Protein AF-A0A2E6LXX0-F1 (afdb_monomer_lite)

Radius of gyration: 25.81 Å; chains: 1; bounding box: 90×65×72 Å

Sequence (319 aa):
MKINTNPFINSVAPGKTDGGVSSVCRVSTSGLDQKSFQDQYTQTKNNLGQINPSKDHNKSASKQLQLLTQKAPTFPPLDQLVLLKDHQPQNAILLTGRIVQHLNPKVWDTFTSSEKLQITAEHLESMCHFLNMDAAELHKTNELKSLYLSESQLESYRQALISDNRFTHKWLFEKEEIHPHLLIQPQNPAFNAIADSIGDDTRWIWDEIGDAHKEHFELFEFDQFYEKQGYIQRSGSMDLTVESIILFGHKKNGIYQLKHAGKINEHGFYQSKQHTGGTLLWPAPIADACEEFGEPLLQYVRKEEPVESTDTNGSDTPG

Foldseek 3Di:
DDDDDDDDDDDDDDDDDDDDDDDDDPPPPPCPVVVVVVVVVVVVLVVVVPPDLDPVLLVVLQVLVVVLCVQQVLADPPVPLPCCQPLVLLQLLLSLLSSLLSPDPVVLVPDDQVVLLVSSVSSSVSSCSNSVDDSVSVVLSVVVCCVQVHPVNSVQQNVQVVPAPDDCCCPRRPPHNFHRKTFNHWQAQADFFVCQQLPRPHHHCCVVLHPNVDQFDFPVSVQVSVVVSQKHWDDDDDDLQAWWKWWFFDQDPNTTGTDHIWIQDNSSWTWTADGSGTIMTHSHQQRVADPVGHGGDTIIHGNDDPDPPPPPPDDDDDD

pLDDT: mean 74.59, std 21.78, range [23.59, 96.25]

Secondary structure (DSSP, 8-state):
------------PPPP--------------THHHHHHHHHHHHHHHHHTT----HHHHHHHHHHHHHHHHHSTTSPPTTT-GGGSTTHHHHHHHHHHHHHHTS-HHHHTTS-HHHHHHHHHHHHHHHHHHHT--HHHHHHHHHHHHHHSSHHHHHHHHHHHHH--SHHIIIIITT----S-EEEE---TTS-HHHHHHT--S---HHHHS-TTSSSB-HHHHHHHHHHTTEEEPPSS--TTS-EEEEEEEEETTEEEEEEEEEE-TTS-EEEE-TTS-EEEESSGGGG-BTTTBEEEEEEEE-PPP-------------

Structure (mmCIF, N/CA/C/O backbone):
data_AF-A0A2E6LXX0-F1
#
_entry.id   AF-A0A2E6LXX0-F1
#
loop_
_atom_site.group_PDB
_atom_site.id
_atom_site.type_symbol
_atom_site.label_atom_id
_atom_site.label_alt_id
_atom_site.label_comp_id
_atom_site.label_asym_id
_atom_site.label_entity_id
_atom_site.label_seq_id
_atom_site.pdbx_PDB_ins_code
_atom_site.Cartn_x
_atom_site.Cartn_y
_atom_site.Cartn_z
_atom_site.occupancy
_atom_site.B_iso_or_equiv
_atom_site.auth_seq_id
_atom_site.auth_comp_id
_atom_site.auth_asym_id
_atom_site.auth_atom_id
_atom_site.pdbx_PDB_model_num
ATOM 1 N N . MET A 1 1 ? 31.168 35.963 -43.610 1.00 36.47 1 MET A N 1
ATOM 2 C CA . MET A 1 1 ? 30.272 35.147 -44.458 1.00 36.47 1 MET A CA 1
ATOM 3 C C . MET A 1 1 ? 28.863 35.326 -43.915 1.00 36.47 1 MET A C 1
ATOM 5 O O . MET A 1 1 ? 28.711 35.368 -42.702 1.00 36.47 1 MET A O 1
ATOM 9 N N . LYS A 1 2 ? 27.909 35.641 -44.793 1.00 28.67 2 LYS A N 1
ATOM 10 C CA . LYS A 1 2 ? 26.643 36.308 -44.465 1.00 28.67 2 LYS A CA 1
ATOM 11 C C . LYS A 1 2 ? 25.622 35.383 -43.792 1.00 28.67 2 LYS A C 1
ATOM 13 O O . LYS A 1 2 ? 25.471 34.230 -44.173 1.00 28.67 2 LYS A O 1
ATOM 18 N N . ILE A 1 3 ? 24.919 35.992 -42.842 1.00 30.42 3 ILE A N 1
ATOM 19 C CA . ILE A 1 3 ? 23.655 35.600 -42.218 1.00 30.42 3 ILE A CA 1
ATOM 20 C C . ILE A 1 3 ? 22.585 35.397 -43.300 1.00 30.42 3 ILE A C 1
ATOM 22 O O . ILE A 1 3 ? 22.507 36.204 -44.227 1.00 30.42 3 ILE A O 1
ATOM 26 N N . ASN A 1 4 ? 21.726 34.385 -43.142 1.00 25.48 4 ASN A N 1
ATOM 27 C CA . ASN A 1 4 ? 20.377 34.444 -43.696 1.00 25.48 4 ASN A CA 1
ATOM 28 C C . ASN A 1 4 ? 19.361 33.884 -42.690 1.00 25.48 4 ASN A C 1
ATOM 30 O O . ASN A 1 4 ? 19.182 32.681 -42.532 1.00 25.48 4 ASN A O 1
ATOM 34 N N . THR A 1 5 ? 18.755 34.821 -41.976 1.00 29.81 5 THR A N 1
ATOM 35 C CA . THR A 1 5 ? 17.532 34.722 -41.187 1.00 29.81 5 THR A CA 1
ATOM 36 C C . THR A 1 5 ? 16.349 35.022 -42.105 1.00 29.81 5 THR A C 1
ATOM 38 O O . THR A 1 5 ? 16.352 36.088 -42.716 1.00 29.81 5 THR A O 1
ATOM 41 N N . ASN A 1 6 ? 15.323 34.167 -42.166 1.00 30.56 6 ASN A N 1
ATOM 42 C CA . ASN A 1 6 ? 13.981 34.576 -41.733 1.00 30.56 6 ASN A CA 1
ATOM 43 C C . ASN A 1 6 ? 12.923 33.449 -41.757 1.00 30.56 6 ASN A C 1
ATOM 45 O O . ASN A 1 6 ? 13.101 32.449 -42.452 1.00 30.56 6 ASN A O 1
ATOM 49 N N . PRO A 1 7 ? 11.845 33.630 -40.967 1.00 40.00 7 PRO A N 1
ATOM 50 C CA . PRO A 1 7 ? 10.903 32.618 -40.507 1.00 40.00 7 PRO A CA 1
ATOM 51 C C . PRO A 1 7 ? 9.572 32.666 -41.273 1.00 40.00 7 PRO A C 1
ATOM 53 O O . PRO A 1 7 ? 9.281 33.631 -41.975 1.00 40.00 7 PRO A O 1
ATOM 56 N N . PHE A 1 8 ? 8.702 31.684 -41.034 1.00 25.00 8 PHE A N 1
ATOM 57 C CA . PHE A 1 8 ? 7.259 31.877 -41.177 1.00 25.00 8 PHE A CA 1
ATOM 58 C C . PHE A 1 8 ? 6.613 31.814 -39.793 1.00 25.00 8 PHE A C 1
ATOM 60 O O . PHE A 1 8 ? 6.348 30.749 -39.246 1.00 25.00 8 PHE A O 1
ATOM 67 N N . ILE A 1 9 ? 6.407 33.003 -39.229 1.00 29.94 9 ILE A N 1
ATOM 68 C CA . ILE A 1 9 ? 5.454 33.278 -38.157 1.00 29.94 9 ILE A CA 1
ATOM 69 C C . ILE A 1 9 ? 4.218 33.824 -38.867 1.00 29.94 9 ILE A C 1
ATOM 71 O O . ILE A 1 9 ? 4.299 34.882 -39.490 1.00 29.94 9 ILE A O 1
ATOM 75 N N . ASN A 1 10 ? 3.082 33.132 -38.773 1.00 27.59 10 ASN A N 1
ATOM 76 C CA . ASN A 1 10 ? 1.803 33.779 -39.037 1.00 27.59 10 ASN A CA 1
ATOM 77 C C . ASN A 1 10 ? 1.389 34.536 -37.777 1.00 27.59 10 ASN A C 1
ATOM 79 O O . ASN A 1 10 ? 1.128 33.963 -36.723 1.00 27.59 10 ASN A O 1
ATOM 83 N N . SER A 1 11 ? 1.392 35.854 -37.928 1.00 27.33 11 SER A N 1
ATOM 84 C CA . SER A 1 11 ? 0.887 36.846 -36.999 1.00 27.33 11 SER A CA 1
ATOM 85 C C . SER A 1 11 ? -0.615 36.695 -36.774 1.00 27.33 11 SER A C 1
ATOM 87 O O . SER A 1 11 ? -1.370 36.649 -37.744 1.00 27.33 11 SER A O 1
ATOM 89 N N . VAL A 1 12 ? -1.056 36.801 -35.522 1.00 28.97 12 VAL A N 1
ATOM 90 C CA . VAL A 1 12 ? -2.340 37.438 -35.205 1.00 28.97 12 VAL A CA 1
ATOM 91 C C . VAL A 1 12 ? -2.096 38.397 -34.041 1.00 28.97 12 VAL A C 1
ATOM 93 O O . VAL A 1 12 ? -1.636 38.000 -32.974 1.00 28.97 12 VAL A O 1
ATOM 96 N N . ALA A 1 13 ? -2.317 39.684 -34.304 1.00 30.89 13 ALA A N 1
ATOM 97 C CA . ALA A 1 13 ? -2.174 40.782 -33.354 1.00 30.89 13 ALA A CA 1
ATOM 98 C C . ALA A 1 13 ? -3.377 40.859 -32.385 1.00 30.89 13 ALA A C 1
ATOM 100 O O . ALA A 1 13 ? -4.460 40.377 -32.725 1.00 30.89 13 ALA A O 1
ATOM 101 N N . PRO A 1 14 ? -3.227 41.498 -31.207 1.00 32.84 14 PRO A N 1
ATOM 102 C CA . PRO A 1 14 ? -4.300 41.642 -30.231 1.00 32.84 14 PRO A CA 1
ATOM 103 C C . PRO A 1 14 ? -5.200 42.837 -30.585 1.00 32.84 14 PRO A C 1
ATOM 105 O O . PRO A 1 14 ? -4.753 43.985 -30.622 1.00 32.84 14 PRO A O 1
ATOM 108 N N . GLY A 1 15 ? -6.481 42.564 -30.833 1.00 28.48 15 GLY A N 1
ATOM 109 C CA . GLY A 1 15 ? -7.541 43.566 -30.947 1.00 28.48 15 GLY A CA 1
ATOM 110 C C . GLY A 1 15 ? -8.304 43.705 -29.630 1.00 28.48 15 GLY A C 1
ATOM 111 O O . GLY A 1 15 ? -8.633 42.709 -28.992 1.00 28.48 15 GLY A O 1
ATOM 112 N N . LYS A 1 16 ? -8.544 44.951 -29.215 1.00 28.97 16 LYS A N 1
ATOM 113 C CA . LYS A 1 16 ? -9.265 45.335 -27.996 1.00 28.97 16 LYS A CA 1
ATOM 114 C C . LYS A 1 16 ? -10.761 44.975 -28.043 1.00 28.97 16 LYS A C 1
ATOM 116 O O . LYS A 1 16 ? -11.361 44.895 -29.106 1.00 28.97 16 LYS A O 1
ATOM 121 N N . THR A 1 17 ? -11.282 44.814 -26.828 1.00 42.84 17 THR A N 1
ATOM 122 C CA . THR A 1 17 ? -12.663 44.707 -26.322 1.00 42.84 17 THR A CA 1
ATOM 123 C C . THR A 1 17 ? -13.790 45.312 -27.165 1.00 42.84 17 THR A C 1
ATOM 125 O O . THR A 1 17 ? -13.680 46.467 -27.556 1.00 42.84 17 THR A O 1
ATOM 128 N N . ASP A 1 18 ? -14.912 44.586 -27.270 1.00 26.12 18 ASP A N 1
ATOM 129 C CA . ASP A 1 18 ? -16.255 45.087 -26.930 1.00 26.12 18 ASP A CA 1
ATOM 130 C C . ASP A 1 18 ? -17.246 43.923 -26.723 1.00 26.12 18 ASP A C 1
ATOM 132 O O . ASP A 1 18 ? -17.083 42.834 -27.272 1.00 26.12 18 ASP A O 1
ATOM 136 N N . GLY A 1 19 ? -18.213 44.135 -25.827 1.00 30.86 19 GLY A N 1
ATOM 137 C CA . GLY A 1 19 ? -19.102 43.111 -25.278 1.00 30.86 19 GLY A CA 1
ATOM 138 C C . GLY A 1 19 ? -20.081 42.479 -26.272 1.00 30.86 19 GLY A C 1
ATOM 139 O O . GLY A 1 19 ? -20.515 43.090 -27.242 1.00 30.86 19 GLY A O 1
ATOM 140 N N . GLY A 1 20 ? -20.482 41.245 -25.966 1.00 25.17 20 GLY A N 1
ATOM 141 C CA . GLY A 1 20 ? -21.545 40.538 -26.672 1.00 25.17 20 GLY A CA 1
ATOM 142 C C . GLY A 1 20 ? -21.671 39.103 -26.178 1.00 25.17 20 GLY A C 1
ATOM 143 O O . GLY A 1 20 ? -20.779 38.287 -26.383 1.00 25.17 20 GLY A O 1
ATOM 144 N N . VAL A 1 21 ? -22.777 38.809 -25.498 1.00 37.91 21 VAL A N 1
ATOM 145 C CA . VAL A 1 21 ? -23.187 37.469 -25.061 1.00 37.91 21 VAL A CA 1
ATOM 146 C C . VAL A 1 21 ? -23.149 36.508 -26.255 1.00 37.91 21 VAL A C 1
ATOM 148 O O . VAL A 1 21 ? -23.803 36.769 -27.261 1.00 37.91 21 VAL A O 1
ATOM 151 N N . SER A 1 22 ? -22.428 35.389 -26.152 1.00 26.03 22 SER A N 1
ATOM 152 C CA . SER A 1 22 ? -22.583 34.283 -27.100 1.00 26.03 22 SER A CA 1
ATOM 153 C C . SER A 1 22 ? -22.364 32.935 -26.425 1.00 26.03 22 SER A C 1
ATOM 155 O O . SER A 1 22 ? -21.459 32.742 -25.617 1.00 26.03 22 SER A O 1
ATOM 157 N N . SER A 1 23 ? -23.285 32.036 -26.739 1.00 27.14 23 SER A N 1
ATOM 158 C CA . SER A 1 23 ? -23.539 30.727 -26.158 1.00 27.14 23 SER A CA 1
ATOM 159 C C . SER A 1 23 ? -22.310 29.830 -26.033 1.00 27.14 23 SER A C 1
ATOM 161 O O . SER A 1 23 ? -21.552 29.662 -26.989 1.00 27.14 23 SER A O 1
ATOM 163 N N . VAL A 1 24 ? -22.219 29.133 -24.900 1.00 27.73 24 VAL A N 1
ATOM 164 C CA . VAL A 1 24 ? -21.432 27.906 -24.745 1.00 27.73 24 VAL A CA 1
ATOM 165 C C . VAL A 1 24 ? -21.961 26.876 -25.750 1.00 27.73 24 VAL A C 1
ATOM 167 O O . VAL A 1 24 ? -22.968 26.209 -25.511 1.00 27.73 24 VAL A O 1
A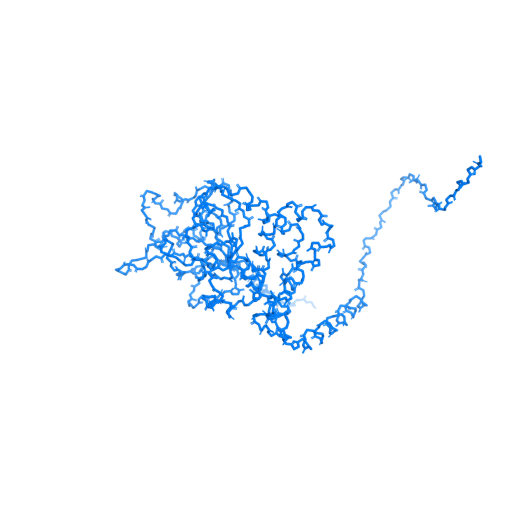TOM 170 N N . CYS A 1 25 ? -21.310 26.772 -26.908 1.00 23.59 25 CYS A N 1
ATOM 171 C CA . CYS A 1 25 ? -21.515 25.651 -27.814 1.00 23.59 25 CYS A CA 1
ATOM 172 C C . CYS A 1 25 ? -20.966 24.393 -27.138 1.00 23.59 25 CYS A C 1
ATOM 174 O O . CYS A 1 25 ? -19.759 24.256 -26.941 1.00 23.59 25 CYS A O 1
ATOM 176 N N . ARG A 1 26 ? -21.867 23.466 -26.799 1.00 28.02 26 ARG A N 1
ATOM 177 C CA . ARG A 1 26 ? -21.529 22.062 -26.559 1.00 28.02 26 ARG A CA 1
ATOM 178 C C . ARG A 1 26 ? -20.818 21.535 -27.804 1.00 28.02 26 ARG A C 1
ATOM 180 O O . ARG A 1 26 ? -21.457 21.302 -28.828 1.00 28.02 26 ARG A O 1
ATOM 187 N N . VAL A 1 27 ? -19.505 21.354 -27.718 1.00 29.59 27 VAL A N 1
ATOM 188 C CA . VAL A 1 27 ? -18.773 20.537 -28.684 1.00 29.59 27 VAL A CA 1
ATOM 189 C C . VAL A 1 27 ? -19.094 19.090 -28.341 1.00 29.59 27 VAL A C 1
ATOM 191 O O . VAL A 1 27 ? -18.541 18.513 -27.410 1.00 29.59 27 VAL A O 1
ATOM 194 N N . SER A 1 28 ? -20.060 18.534 -29.067 1.00 33.72 28 SER A N 1
ATOM 195 C CA . SER A 1 28 ? -20.296 17.098 -29.129 1.00 33.72 28 SER A CA 1
ATOM 196 C C . SER A 1 28 ? -19.054 16.436 -29.723 1.00 33.72 28 SER A C 1
ATOM 198 O O . SER A 1 28 ? -18.822 16.525 -30.928 1.00 33.72 28 SER A O 1
ATOM 200 N N . THR A 1 29 ? -18.255 15.772 -28.891 1.00 32.25 29 THR A N 1
ATOM 201 C CA . THR A 1 29 ? -17.230 14.822 -29.332 1.00 32.25 29 THR A CA 1
ATOM 202 C C . THR A 1 29 ? -17.937 13.598 -29.916 1.00 32.25 29 THR A C 1
ATOM 204 O O . THR A 1 29 ? -18.301 12.641 -29.240 1.00 32.25 29 THR A O 1
ATOM 207 N N . SER A 1 30 ? -18.243 13.701 -31.209 1.00 35.28 30 SER A N 1
ATOM 208 C CA . SER A 1 30 ? -18.830 12.655 -32.045 1.00 35.28 30 SER A CA 1
ATOM 209 C C . SER A 1 30 ? -17.973 11.385 -32.031 1.00 35.28 30 SER A C 1
ATOM 211 O O . SER A 1 30 ? -16.751 11.488 -32.048 1.00 35.28 30 SER A O 1
ATOM 213 N N . GLY A 1 31 ? -18.615 10.209 -32.063 1.00 36.06 31 GLY A N 1
ATOM 214 C CA . GLY A 1 31 ? -18.062 8.851 -31.889 1.00 36.06 31 GLY A CA 1
ATOM 215 C C . GLY A 1 31 ? -16.943 8.352 -32.824 1.00 36.06 31 GLY A C 1
ATOM 216 O O . GLY A 1 31 ? -16.819 7.146 -33.025 1.00 36.06 31 GLY A O 1
ATOM 217 N N . LEU A 1 32 ? -16.114 9.235 -33.381 1.00 30.78 32 LEU A N 1
ATOM 218 C CA . LEU A 1 32 ? -14.831 8.911 -34.009 1.00 30.78 32 LEU A CA 1
ATOM 219 C C . LEU A 1 32 ? -13.738 8.614 -32.961 1.00 30.78 32 LEU A C 1
ATOM 221 O O . LEU A 1 32 ? -12.938 7.706 -33.179 1.00 30.78 32 LEU A O 1
ATOM 225 N N . ASP A 1 33 ? -13.768 9.270 -31.793 1.00 40.59 33 ASP A N 1
ATOM 226 C CA . ASP A 1 33 ? -12.806 9.020 -30.701 1.00 40.59 33 ASP A CA 1
ATOM 227 C C . ASP A 1 33 ? -13.054 7.682 -29.982 1.00 40.59 33 ASP A C 1
ATOM 229 O O . ASP A 1 33 ? -12.113 6.981 -29.614 1.00 40.59 33 ASP A O 1
ATOM 233 N N . GLN A 1 34 ? -14.318 7.261 -29.859 1.00 37.06 34 GLN A N 1
ATOM 234 C CA . GLN A 1 34 ? -14.662 5.950 -29.295 1.00 37.06 34 GLN A CA 1
ATOM 235 C C . GLN A 1 34 ? -14.261 4.795 -30.214 1.00 37.06 34 GLN A C 1
ATOM 237 O O . GLN A 1 34 ? -13.818 3.766 -29.722 1.00 37.06 34 GLN A O 1
ATOM 242 N N . LYS A 1 35 ? -14.358 4.957 -31.541 1.00 36.47 35 LYS A N 1
ATOM 243 C CA . LYS A 1 35 ? -13.937 3.923 -32.501 1.00 36.47 35 LYS A CA 1
ATOM 244 C C . LYS A 1 35 ? -12.420 3.719 -32.489 1.00 36.47 35 LYS A C 1
ATOM 246 O O . LYS A 1 35 ? -11.970 2.586 -32.424 1.00 36.47 35 LYS A O 1
ATOM 251 N N . SER A 1 36 ? -11.655 4.812 -32.439 1.00 42.81 36 SER A N 1
ATOM 252 C CA . SER A 1 36 ? -10.192 4.798 -32.276 1.00 42.81 36 SER A CA 1
ATOM 253 C C . SER A 1 36 ? -9.756 4.077 -30.993 1.00 42.81 36 SER A C 1
ATOM 255 O O . SER A 1 36 ? -8.864 3.228 -31.025 1.00 42.81 36 SER A O 1
ATOM 257 N N . PHE A 1 37 ? -10.444 4.343 -29.877 1.00 38.06 37 PHE A N 1
ATOM 258 C CA . PHE A 1 37 ? -10.190 3.666 -28.609 1.00 38.06 37 PHE A CA 1
ATOM 259 C C . PHE A 1 37 ? -10.600 2.190 -28.646 1.00 38.06 37 PHE A C 1
ATOM 261 O O . PHE A 1 37 ? -9.832 1.351 -28.198 1.00 38.06 37 PHE A O 1
ATOM 268 N N . GLN A 1 38 ? -11.760 1.843 -29.217 1.00 38.44 38 GLN A N 1
ATOM 269 C CA . GLN A 1 38 ? -12.210 0.451 -29.349 1.00 38.44 38 GLN A CA 1
ATOM 270 C C . GLN A 1 38 ? -11.293 -0.368 -30.272 1.00 38.44 38 GLN A C 1
ATOM 272 O O . GLN A 1 38 ? -11.073 -1.554 -30.023 1.00 38.44 38 GLN A O 1
ATOM 277 N N . ASP A 1 39 ? -10.747 0.253 -31.318 1.00 39.62 39 ASP A N 1
ATOM 278 C CA . ASP A 1 39 ? -9.826 -0.377 -32.263 1.00 39.62 39 ASP A CA 1
ATOM 279 C C . ASP A 1 39 ? -8.439 -0.561 -31.629 1.00 39.62 39 ASP A C 1
ATOM 281 O O . ASP A 1 39 ? -7.907 -1.671 -31.666 1.00 39.62 39 ASP A O 1
ATOM 285 N N . GLN A 1 40 ? -7.898 0.450 -30.931 1.00 42.44 40 GLN A N 1
ATOM 286 C CA . GLN A 1 40 ? -6.695 0.289 -30.097 1.00 42.44 40 GLN A CA 1
ATOM 287 C C . GLN A 1 40 ? -6.906 -0.737 -28.978 1.00 42.44 40 GLN A C 1
ATOM 289 O O . GLN A 1 40 ? -6.021 -1.545 -28.708 1.00 42.44 40 GLN A O 1
ATOM 294 N N . TYR A 1 41 ? -8.081 -0.755 -28.355 1.00 41.16 41 TYR A N 1
ATOM 295 C CA . TYR A 1 41 ? -8.474 -1.703 -27.316 1.00 41.16 41 TYR A CA 1
ATOM 296 C C . TYR A 1 41 ? -8.528 -3.131 -27.857 1.00 41.16 41 TYR A C 1
ATOM 298 O O . TYR A 1 41 ? -7.967 -4.041 -27.256 1.00 41.16 41 TYR A O 1
ATOM 306 N N . THR A 1 42 ? -9.137 -3.339 -29.024 1.00 39.84 42 THR A N 1
ATOM 307 C CA . THR A 1 42 ? -9.227 -4.656 -29.666 1.00 39.84 42 THR A CA 1
ATOM 308 C C . THR A 1 42 ? -7.853 -5.125 -30.132 1.00 39.84 42 THR A C 1
ATOM 310 O O . THR A 1 42 ? -7.512 -6.292 -29.966 1.00 39.84 42 THR A O 1
ATOM 313 N N . GLN A 1 43 ? -7.022 -4.217 -30.645 1.00 41.94 43 GLN A N 1
ATOM 314 C CA . GLN A 1 43 ? -5.655 -4.516 -31.058 1.00 41.94 43 GLN A CA 1
ATOM 315 C C . GLN A 1 43 ? -4.758 -4.846 -29.854 1.00 41.94 43 GLN A C 1
ATOM 317 O O . GLN A 1 43 ? -4.035 -5.835 -29.888 1.00 41.94 43 GLN A O 1
ATOM 322 N N . THR A 1 44 ? -4.870 -4.104 -28.750 1.00 43.28 44 THR A N 1
ATOM 323 C CA . THR A 1 44 ? -4.120 -4.357 -27.508 1.00 43.28 44 THR A CA 1
ATOM 324 C C . THR A 1 44 ? -4.602 -5.633 -26.814 1.00 43.28 44 THR A C 1
ATOM 326 O O . THR A 1 44 ? -3.782 -6.430 -26.379 1.00 43.28 44 THR A O 1
ATOM 329 N N . LYS A 1 45 ? -5.914 -5.899 -26.787 1.00 36.75 45 LYS A N 1
ATOM 330 C CA . LYS A 1 45 ? -6.511 -7.143 -26.271 1.00 36.75 45 LYS A CA 1
ATOM 331 C C . LYS A 1 45 ? -6.100 -8.367 -27.093 1.00 36.75 45 LYS A C 1
ATOM 333 O O . LYS A 1 45 ? -5.774 -9.401 -26.517 1.00 36.75 45 LYS A O 1
ATOM 338 N N . ASN A 1 46 ? -6.067 -8.246 -28.421 1.00 41.59 46 ASN A N 1
ATOM 339 C CA . ASN A 1 46 ? -5.576 -9.303 -29.306 1.00 41.59 46 ASN A CA 1
ATOM 340 C C . ASN A 1 46 ? -4.063 -9.516 -29.152 1.00 41.59 46 ASN A C 1
ATOM 342 O O . ASN A 1 46 ? -3.621 -10.659 -29.184 1.00 41.59 46 ASN A O 1
ATOM 346 N N . ASN A 1 47 ? -3.282 -8.454 -28.927 1.00 45.41 47 ASN A N 1
ATOM 347 C CA . ASN A 1 47 ? -1.844 -8.557 -28.671 1.00 45.41 47 ASN A CA 1
ATOM 348 C C . ASN A 1 47 ? -1.551 -9.193 -27.302 1.00 45.41 47 ASN A C 1
ATOM 350 O O . ASN A 1 47 ? -0.713 -10.083 -27.224 1.00 45.41 47 ASN A O 1
ATOM 354 N N . LEU A 1 48 ? -2.279 -8.806 -26.247 1.00 40.03 48 LEU A N 1
ATOM 355 C CA . LEU A 1 48 ? -2.162 -9.369 -24.894 1.00 40.03 48 LEU A CA 1
ATOM 356 C C . LEU A 1 48 ? -2.598 -10.843 -24.843 1.00 40.03 48 LEU A C 1
ATOM 358 O O . LEU A 1 48 ? -1.929 -11.659 -24.220 1.00 40.03 48 LEU A O 1
ATOM 362 N N . GLY A 1 49 ? -3.668 -11.211 -25.559 1.00 37.53 49 GLY A N 1
ATOM 363 C CA . GLY A 1 49 ? -4.117 -12.603 -25.699 1.00 37.53 49 GLY A CA 1
ATOM 364 C C . GLY A 1 49 ? -3.210 -13.485 -26.570 1.00 37.53 49 GLY A C 1
ATOM 365 O O . GLY A 1 49 ? -3.398 -14.699 -26.605 1.00 37.53 49 GLY A O 1
ATOM 366 N N . GLN A 1 50 ? -2.234 -12.895 -27.271 1.00 40.03 50 GLN A N 1
ATOM 367 C CA . GLN A 1 50 ? -1.218 -13.606 -28.054 1.00 40.03 50 GLN A CA 1
ATOM 368 C C . GLN A 1 50 ? 0.123 -13.740 -27.334 1.00 40.03 50 GLN A C 1
ATOM 370 O O . GLN A 1 50 ? 1.016 -14.420 -27.853 1.00 40.03 50 GLN A O 1
ATOM 375 N N . ILE A 1 51 ? 0.283 -13.145 -26.145 1.00 41.59 51 ILE A N 1
ATOM 376 C CA . ILE A 1 51 ? 1.514 -13.317 -25.386 1.00 41.59 51 ILE A CA 1
ATOM 377 C C . ILE A 1 51 ? 1.492 -14.684 -24.706 1.00 41.59 51 ILE A C 1
ATOM 379 O O . ILE A 1 51 ? 1.124 -14.844 -23.546 1.00 41.59 51 ILE A O 1
ATOM 383 N N . ASN A 1 52 ? 1.912 -15.702 -25.453 1.00 39.16 52 ASN A N 1
ATOM 384 C CA . ASN A 1 52 ? 2.353 -16.945 -24.842 1.00 39.16 52 ASN A CA 1
ATOM 385 C C . ASN A 1 52 ? 3.489 -16.603 -23.866 1.00 39.16 52 ASN A C 1
ATOM 387 O O . ASN A 1 52 ? 4.417 -15.902 -24.283 1.00 39.16 52 ASN A O 1
ATOM 391 N N . PRO A 1 53 ? 3.471 -17.092 -22.612 1.00 45.09 53 PRO A N 1
ATOM 392 C CA . PRO A 1 53 ? 4.564 -16.870 -21.677 1.00 45.09 53 PRO A CA 1
ATOM 393 C C . PRO A 1 53 ? 5.862 -17.376 -22.309 1.00 45.09 53 PRO A C 1
ATOM 395 O O . PRO A 1 53 ? 6.104 -18.581 -22.431 1.00 45.09 53 PRO A O 1
ATOM 398 N N . SER A 1 54 ? 6.693 -16.447 -22.783 1.00 45.78 54 SER A N 1
ATOM 399 C CA . SER A 1 54 ? 7.988 -16.802 -23.338 1.00 45.78 54 SER A CA 1
ATOM 400 C C . SER A 1 54 ? 8.882 -17.212 -22.168 1.00 45.78 54 SER A C 1
ATOM 402 O O . SER A 1 54 ? 8.870 -16.598 -21.095 1.00 45.78 54 SER A O 1
ATOM 404 N N . LYS A 1 55 ? 9.692 -18.259 -22.354 1.00 55.59 55 LYS A N 1
ATOM 405 C CA . LYS A 1 55 ? 10.671 -18.690 -21.340 1.00 55.59 55 LYS A CA 1
ATOM 406 C C . LYS A 1 55 ? 11.652 -17.571 -20.953 1.00 55.59 55 LYS A C 1
ATOM 408 O O . LYS A 1 55 ? 12.318 -17.703 -19.927 1.00 55.59 55 LYS A O 1
ATOM 413 N N . ASP A 1 56 ? 11.742 -16.501 -21.740 1.00 63.44 56 ASP A N 1
ATOM 414 C CA . ASP A 1 56 ? 12.658 -15.385 -21.521 1.00 63.44 56 ASP A CA 1
ATOM 415 C C . ASP A 1 56 ? 12.073 -14.327 -20.572 1.00 63.44 56 ASP A C 1
ATOM 417 O O . ASP A 1 56 ? 12.807 -13.833 -19.714 1.00 63.44 56 ASP A O 1
ATOM 421 N N . HIS A 1 57 ? 10.759 -14.065 -20.603 1.00 65.38 57 HIS A N 1
ATOM 422 C CA . HIS A 1 57 ? 10.119 -13.145 -19.648 1.00 65.38 57 HIS A CA 1
ATOM 423 C C . HIS A 1 57 ? 10.131 -13.697 -18.218 1.00 65.38 57 HIS A C 1
ATOM 425 O O . HIS A 1 57 ? 10.505 -12.982 -17.291 1.00 65.38 57 HIS A O 1
ATOM 431 N N . ASN A 1 58 ? 9.848 -14.990 -18.028 1.00 66.19 58 ASN A N 1
ATOM 432 C CA . ASN A 1 58 ? 9.884 -15.602 -16.691 1.00 66.19 58 ASN A CA 1
ATOM 433 C C . ASN A 1 58 ? 11.300 -15.627 -16.096 1.00 66.19 58 ASN A C 1
ATOM 435 O O . ASN A 1 58 ? 11.480 -15.403 -14.896 1.00 66.19 58 ASN A O 1
ATOM 439 N N . LYS A 1 59 ? 12.325 -15.851 -16.928 1.00 72.06 59 LYS A N 1
ATOM 440 C CA . LYS A 1 59 ? 13.731 -15.733 -16.507 1.00 72.06 59 LYS A CA 1
ATOM 441 C C . LYS A 1 59 ? 14.101 -14.291 -16.167 1.00 72.06 59 LYS A C 1
ATOM 443 O O . LYS A 1 59 ? 14.796 -14.072 -15.177 1.00 72.06 59 LYS A O 1
ATOM 448 N N . SER A 1 60 ? 13.642 -13.326 -16.967 1.00 74.62 60 SER A N 1
ATOM 449 C CA . 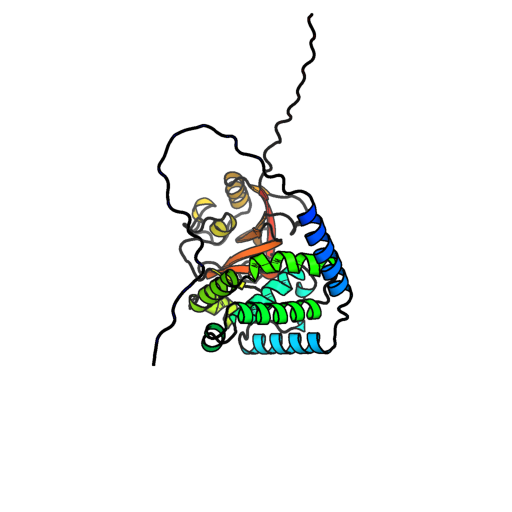SER A 1 60 ? 13.839 -11.896 -16.711 1.00 74.62 60 SER A CA 1
ATOM 450 C C . SER A 1 60 ? 13.228 -11.490 -15.369 1.00 74.62 60 SER A C 1
ATOM 452 O O . SER A 1 60 ? 13.941 -10.976 -14.508 1.00 74.62 60 SER A O 1
ATOM 454 N N . ALA A 1 61 ? 11.957 -11.824 -15.137 1.00 74.31 61 ALA A N 1
ATOM 455 C CA . ALA A 1 61 ? 11.255 -11.566 -13.885 1.00 74.31 61 ALA A CA 1
ATOM 456 C C . ALA A 1 61 ? 11.958 -12.203 -12.680 1.00 74.31 61 ALA A C 1
ATOM 458 O O . ALA A 1 61 ? 12.252 -11.520 -11.704 1.00 74.31 61 ALA A O 1
ATOM 459 N N . SER A 1 62 ? 12.321 -13.486 -12.782 1.00 77.31 62 SER A N 1
ATOM 460 C CA . SER A 1 62 ? 13.033 -14.199 -11.712 1.00 77.31 62 SER A CA 1
ATOM 461 C C . SER A 1 62 ? 14.366 -13.526 -11.373 1.00 77.31 62 SER A C 1
ATOM 463 O O . SER A 1 62 ? 14.701 -13.369 -10.203 1.00 77.31 62 SER A O 1
ATOM 465 N N . LYS A 1 63 ? 15.116 -13.070 -12.386 1.00 81.75 63 LYS A N 1
ATOM 466 C CA . LYS A 1 63 ? 16.372 -12.332 -12.189 1.00 81.75 63 LYS A CA 1
ATOM 467 C C . LYS A 1 63 ? 16.138 -10.975 -11.523 1.00 81.75 63 LYS A C 1
ATOM 469 O O . LYS A 1 63 ? 16.903 -10.596 -10.641 1.00 81.75 63 LYS A O 1
ATOM 474 N N . GLN A 1 64 ? 15.114 -10.237 -11.944 1.00 81.94 64 GLN A N 1
ATOM 475 C CA . GLN A 1 64 ? 14.768 -8.935 -11.364 1.00 81.94 64 GLN A CA 1
ATOM 476 C C . GLN A 1 64 ? 14.360 -9.072 -9.895 1.00 81.94 64 GLN A C 1
ATOM 478 O O . GLN A 1 64 ? 14.843 -8.317 -9.055 1.00 81.94 64 GLN A O 1
ATOM 483 N N . LEU A 1 65 ? 13.544 -10.076 -9.578 1.00 80.38 65 LEU A N 1
ATOM 484 C CA . LEU A 1 65 ? 13.101 -10.356 -8.217 1.00 80.38 65 LEU A CA 1
ATOM 485 C C . LEU A 1 65 ? 14.251 -10.874 -7.346 1.00 80.38 65 LEU A C 1
ATOM 487 O O . LEU A 1 65 ? 14.402 -10.422 -6.220 1.00 80.38 65 LEU A O 1
ATOM 491 N N . GLN A 1 66 ? 15.150 -11.703 -7.883 1.00 81.69 66 GLN A N 1
ATOM 492 C CA . GLN A 1 66 ? 16.365 -12.106 -7.170 1.00 81.69 66 GLN A CA 1
ATOM 493 C C . GLN A 1 66 ? 17.278 -10.909 -6.854 1.00 81.69 66 GLN A C 1
ATOM 495 O O . GLN A 1 66 ? 17.829 -10.821 -5.757 1.00 81.69 66 GLN A O 1
ATOM 500 N N . LEU A 1 67 ? 17.438 -9.972 -7.796 1.00 82.19 67 LEU A N 1
ATOM 501 C CA . LEU A 1 67 ? 18.176 -8.727 -7.559 1.00 82.19 67 LEU A CA 1
ATOM 502 C C . LEU A 1 67 ? 17.482 -7.843 -6.515 1.00 82.19 67 LEU A C 1
ATOM 504 O O . LEU A 1 67 ? 18.170 -7.176 -5.743 1.00 82.19 67 LEU A O 1
ATOM 508 N N . LEU A 1 68 ? 16.146 -7.834 -6.481 1.00 80.56 68 LEU A N 1
ATOM 509 C CA . LEU A 1 68 ? 15.376 -7.144 -5.450 1.00 80.56 68 LEU A CA 1
ATOM 510 C C . LEU A 1 68 ? 15.619 -7.779 -4.075 1.00 80.56 68 LEU A C 1
ATOM 512 O O . LEU A 1 68 ? 16.006 -7.053 -3.170 1.00 80.56 68 LEU A O 1
ATOM 516 N N . THR A 1 69 ? 15.515 -9.105 -3.933 1.00 75.88 69 THR A N 1
ATOM 517 C CA . THR A 1 69 ? 15.812 -9.825 -2.678 1.00 75.88 69 THR A CA 1
ATOM 518 C C . THR A 1 69 ? 17.240 -9.572 -2.186 1.00 75.88 69 THR A C 1
ATOM 520 O O . THR A 1 69 ? 17.474 -9.424 -0.994 1.00 75.88 69 THR A O 1
ATOM 523 N N . GLN A 1 70 ? 18.221 -9.456 -3.088 1.00 79.06 70 GLN A N 1
ATOM 524 C CA . GLN A 1 70 ? 19.597 -9.107 -2.704 1.00 79.06 70 GLN A CA 1
ATOM 525 C C . GLN A 1 70 ? 19.732 -7.679 -2.156 1.00 79.06 70 GLN A C 1
ATOM 527 O O . GLN A 1 70 ? 20.617 -7.417 -1.344 1.00 79.06 70 GLN A O 1
ATOM 532 N N . LYS A 1 71 ? 18.898 -6.748 -2.629 1.00 76.75 71 LYS A N 1
ATOM 533 C CA . LYS A 1 71 ? 18.918 -5.335 -2.222 1.00 76.75 71 LYS A CA 1
ATOM 534 C C . LYS A 1 71 ? 17.992 -5.028 -1.045 1.00 76.75 71 LYS A C 1
ATOM 536 O O . LYS A 1 71 ? 18.240 -4.057 -0.341 1.00 76.75 71 LYS A O 1
ATOM 541 N N . ALA A 1 72 ? 16.952 -5.831 -0.859 1.00 72.94 72 ALA A N 1
ATOM 542 C CA . ALA A 1 72 ? 15.981 -5.768 0.221 1.00 72.94 72 ALA A CA 1
ATOM 543 C C . ALA A 1 72 ? 15.915 -7.166 0.863 1.00 72.94 72 ALA A C 1
ATOM 545 O O . ALA A 1 72 ? 15.090 -7.977 0.445 1.00 72.94 72 ALA A O 1
ATOM 546 N N . PRO A 1 73 ? 16.799 -7.477 1.832 1.00 64.31 73 PRO A N 1
ATOM 547 C CA . PRO A 1 73 ? 16.947 -8.825 2.392 1.00 64.31 73 PRO A CA 1
ATOM 548 C C . PRO A 1 73 ? 15.680 -9.371 3.053 1.00 64.31 73 PRO A C 1
ATOM 550 O O . PRO A 1 73 ? 15.538 -10.581 3.178 1.00 64.31 73 PRO A O 1
ATOM 553 N N . THR A 1 74 ? 14.772 -8.482 3.461 1.00 67.88 74 THR A N 1
ATOM 554 C CA . THR A 1 74 ? 13.466 -8.826 4.028 1.00 67.88 74 THR A CA 1
ATOM 555 C C . THR A 1 74 ? 12.378 -9.074 2.986 1.00 67.88 74 THR A C 1
ATOM 557 O O . THR A 1 74 ? 11.255 -9.446 3.326 1.00 67.88 74 THR A O 1
ATOM 560 N N . PHE A 1 75 ? 12.675 -8.854 1.702 1.00 72.06 75 PHE A N 1
ATOM 561 C CA . PHE A 1 75 ? 11.757 -9.212 0.635 1.00 72.06 75 PHE A CA 1
ATOM 562 C C . PHE A 1 75 ? 11.669 -10.744 0.551 1.00 72.06 75 PHE A C 1
ATOM 564 O O . PHE A 1 75 ? 12.701 -11.396 0.355 1.00 72.06 75 PHE A O 1
ATOM 571 N N . PRO A 1 76 ? 10.467 -11.326 0.672 1.00 65.31 76 PRO A N 1
ATOM 572 C CA . PRO A 1 76 ? 10.300 -12.758 0.820 1.00 65.31 76 PRO A CA 1
ATOM 573 C C . PRO A 1 76 ? 10.793 -13.498 -0.431 1.00 65.31 76 PRO A C 1
ATOM 575 O O . PRO A 1 76 ? 10.681 -12.986 -1.555 1.00 65.31 76 PRO A O 1
ATOM 578 N N . PRO A 1 77 ? 11.329 -14.717 -0.261 1.00 67.44 77 PRO A N 1
ATOM 579 C CA . PRO A 1 77 ? 11.631 -15.612 -1.365 1.00 67.44 77 PRO A CA 1
ATOM 580 C C . PRO A 1 77 ? 10.440 -15.792 -2.315 1.00 67.44 77 PRO A C 1
ATOM 582 O O . PRO A 1 77 ? 9.278 -15.804 -1.907 1.00 67.44 77 PRO A O 1
ATOM 585 N N . LEU A 1 78 ? 10.738 -15.963 -3.604 1.00 67.31 78 LEU A N 1
ATOM 586 C CA . LEU A 1 78 ? 9.735 -16.031 -4.675 1.00 67.31 78 LEU A CA 1
ATOM 587 C C . LEU A 1 78 ? 8.676 -17.123 -4.484 1.00 67.31 78 LEU A C 1
ATOM 589 O O . LEU A 1 78 ? 7.546 -16.975 -4.935 1.00 67.31 78 LEU A O 1
ATOM 593 N N . ASP A 1 79 ? 9.047 -18.220 -3.841 1.00 63.97 79 ASP A N 1
ATOM 594 C CA . ASP A 1 79 ? 8.201 -19.368 -3.524 1.00 63.97 79 ASP A CA 1
ATOM 595 C C . ASP A 1 79 ? 7.317 -19.154 -2.284 1.00 63.97 79 ASP A C 1
ATOM 597 O O . ASP A 1 79 ? 6.315 -19.850 -2.126 1.00 63.97 79 ASP A O 1
ATOM 601 N N . GLN A 1 80 ? 7.638 -18.167 -1.443 1.00 61.78 80 GLN A N 1
ATOM 602 C CA . GLN A 1 80 ? 6.859 -17.778 -0.259 1.00 61.78 80 GLN A CA 1
ATOM 603 C C . GLN A 1 80 ? 5.849 -16.663 -0.542 1.00 61.78 80 GLN A C 1
ATOM 605 O O . GLN A 1 80 ? 5.017 -16.316 0.297 1.00 61.78 80 GLN A O 1
ATOM 610 N N . LEU A 1 81 ? 5.867 -16.130 -1.757 1.00 65.81 81 LEU A N 1
ATOM 611 C CA . LEU A 1 81 ? 4.937 -15.129 -2.245 1.00 65.81 81 LEU A CA 1
ATOM 612 C C . LEU A 1 81 ? 3.555 -15.743 -2.581 1.00 65.81 81 LEU A C 1
ATOM 614 O O . LEU A 1 81 ? 3.004 -15.538 -3.659 1.00 65.81 81 LEU A O 1
ATOM 618 N N . VAL A 1 82 ? 2.979 -16.514 -1.651 1.00 57.88 82 VAL A N 1
ATOM 619 C CA . VAL A 1 82 ? 1.712 -17.257 -1.814 1.00 57.88 82 VAL A CA 1
ATOM 620 C C . VAL A 1 82 ? 0.544 -16.326 -2.165 1.00 57.88 82 VAL A C 1
ATOM 622 O O . VAL A 1 82 ? -0.296 -16.692 -2.985 1.00 57.88 82 VAL A O 1
ATOM 625 N N . LEU A 1 83 ? 0.557 -15.093 -1.643 1.00 59.19 83 LEU A N 1
ATOM 626 C CA . LEU A 1 83 ? -0.417 -14.039 -1.951 1.00 59.19 83 LEU A CA 1
ATOM 627 C C . LEU A 1 83 ? -0.310 -13.470 -3.371 1.00 59.19 83 LEU A C 1
ATOM 629 O O . LEU A 1 83 ? -1.121 -12.632 -3.725 1.00 59.19 83 LEU A O 1
ATOM 633 N N . LEU A 1 84 ? 0.660 -13.878 -4.196 1.00 60.75 84 LEU A N 1
ATOM 634 C CA . LEU A 1 84 ? 0.739 -13.407 -5.584 1.00 60.75 84 LEU A CA 1
ATOM 635 C C . LEU A 1 84 ? -0.367 -13.949 -6.477 1.00 60.75 84 LEU A C 1
ATOM 637 O O . LEU A 1 84 ? -0.639 -13.350 -7.512 1.00 60.75 84 LEU A O 1
ATOM 641 N N . LYS A 1 85 ? -0.956 -15.092 -6.111 1.00 65.94 85 LYS A N 1
ATOM 642 C CA . LYS A 1 85 ? -2.046 -15.708 -6.877 1.00 65.94 85 LYS A CA 1
ATOM 643 C C . LYS A 1 85 ? -3.353 -14.946 -6.718 1.00 65.94 85 LYS A C 1
ATOM 645 O O . LYS A 1 85 ? -4.113 -14.854 -7.676 1.00 65.94 85 LYS A O 1
ATOM 650 N N . ASP A 1 86 ? -3.575 -14.400 -5.532 1.00 71.56 86 ASP A N 1
ATOM 651 C CA . ASP A 1 86 ? -4.727 -13.574 -5.209 1.00 71.56 86 ASP A CA 1
ATOM 652 C C . ASP A 1 86 ? -4.348 -12.110 -5.499 1.00 71.56 86 ASP A C 1
ATOM 654 O O . ASP A 1 86 ? -3.231 -11.690 -5.219 1.00 71.56 86 ASP A O 1
ATOM 658 N N . HIS A 1 87 ? -5.222 -11.305 -6.106 1.00 83.94 87 HIS A N 1
ATOM 659 C CA . HIS A 1 87 ? -4.918 -9.891 -6.423 1.00 83.94 87 HIS A CA 1
ATOM 660 C C . HIS A 1 87 ? -3.707 -9.685 -7.356 1.00 83.94 87 HIS A C 1
ATOM 662 O O . HIS A 1 87 ? -2.905 -8.763 -7.168 1.00 83.94 87 HIS A O 1
ATOM 668 N N . GLN A 1 88 ? -3.554 -10.538 -8.377 1.00 88.31 88 GLN A N 1
ATOM 669 C CA . GLN A 1 88 ? -2.428 -10.455 -9.313 1.00 88.31 88 GLN A CA 1
ATOM 670 C C . GLN A 1 88 ? -2.203 -9.037 -9.867 1.00 88.31 88 GLN A C 1
ATOM 672 O O . GLN A 1 88 ? -1.046 -8.603 -9.879 1.00 88.31 88 GLN A O 1
ATOM 677 N N . PRO A 1 89 ? -3.244 -8.275 -10.286 1.00 91.19 89 PRO A N 1
ATOM 678 C CA . PRO A 1 89 ? -3.042 -6.930 -10.818 1.00 91.19 89 PRO A CA 1
ATOM 679 C C . PRO A 1 89 ? -2.326 -5.996 -9.844 1.00 91.19 89 PRO A C 1
ATOM 681 O O . PRO A 1 89 ? -1.340 -5.355 -10.207 1.00 91.19 89 PRO A O 1
ATOM 684 N N . GLN A 1 90 ? -2.770 -5.961 -8.588 1.00 91.56 90 GLN A N 1
ATOM 685 C CA . GLN A 1 90 ? -2.154 -5.165 -7.531 1.00 91.56 90 GLN A CA 1
ATOM 686 C C . GLN A 1 90 ? -0.717 -5.619 -7.273 1.00 91.56 90 GLN A C 1
ATOM 688 O O . GLN A 1 90 ? 0.194 -4.796 -7.190 1.00 91.56 90 GLN A O 1
ATOM 693 N N . ASN A 1 91 ? -0.493 -6.930 -7.213 1.00 90.44 91 ASN A N 1
ATOM 694 C CA . ASN A 1 91 ? 0.837 -7.488 -7.017 1.00 90.44 91 ASN A CA 1
ATOM 695 C C . ASN A 1 91 ? 1.817 -7.088 -8.126 1.00 90.44 91 ASN A C 1
ATOM 697 O O . ASN A 1 91 ? 2.937 -6.687 -7.814 1.00 90.44 91 ASN A O 1
ATOM 701 N N . ALA A 1 92 ? 1.416 -7.121 -9.401 1.00 91.06 92 ALA A N 1
ATOM 702 C CA . ALA A 1 92 ? 2.279 -6.665 -10.494 1.00 91.06 92 ALA A CA 1
ATOM 703 C C . ALA A 1 92 ? 2.702 -5.203 -10.308 1.00 91.06 92 ALA A C 1
ATOM 705 O O . ALA A 1 92 ? 3.885 -4.888 -10.419 1.00 91.06 92 ALA A O 1
ATOM 706 N N . ILE A 1 93 ? 1.757 -4.327 -9.951 1.00 94.50 93 ILE A N 1
ATOM 707 C CA . ILE A 1 93 ? 2.031 -2.911 -9.680 1.00 94.50 93 ILE A CA 1
ATOM 708 C C . ILE A 1 93 ? 3.027 -2.747 -8.525 1.00 94.50 93 ILE A C 1
ATOM 710 O O . ILE A 1 93 ? 4.021 -2.032 -8.670 1.00 94.50 93 ILE A O 1
ATOM 714 N N . LEU A 1 94 ? 2.806 -3.427 -7.395 1.00 92.56 94 LEU A N 1
ATOM 715 C CA . LEU A 1 94 ? 3.669 -3.312 -6.214 1.00 92.56 94 LEU A CA 1
ATOM 716 C C . LEU A 1 94 ? 5.071 -3.863 -6.472 1.00 92.56 94 LEU A C 1
ATOM 718 O O . LEU A 1 94 ? 6.058 -3.224 -6.112 1.00 92.56 94 LEU A O 1
ATOM 722 N N . LEU A 1 95 ? 5.180 -5.019 -7.131 1.00 90.31 95 LEU A N 1
ATOM 723 C CA . LEU A 1 95 ? 6.466 -5.621 -7.481 1.00 90.31 95 LEU A CA 1
ATOM 724 C C . LEU A 1 95 ? 7.259 -4.729 -8.438 1.00 90.31 95 LEU A C 1
ATOM 726 O O . LEU A 1 95 ? 8.441 -4.470 -8.204 1.00 90.31 95 LEU A O 1
ATOM 730 N N . THR A 1 96 ? 6.614 -4.207 -9.484 1.00 92.44 96 THR A N 1
ATOM 731 C CA . THR A 1 96 ? 7.258 -3.275 -10.413 1.00 92.44 96 THR A CA 1
ATOM 732 C C . THR A 1 96 ? 7.700 -2.002 -9.701 1.00 92.44 96 THR A C 1
ATOM 734 O O . THR A 1 96 ? 8.854 -1.595 -9.849 1.00 92.44 96 THR A O 1
ATOM 737 N N . GLY A 1 97 ? 6.836 -1.406 -8.875 1.00 92.56 97 GLY A N 1
ATOM 738 C CA . GLY A 1 97 ? 7.186 -0.233 -8.077 1.00 92.56 97 GLY A CA 1
ATOM 739 C C . GLY A 1 97 ? 8.378 -0.496 -7.150 1.00 92.56 97 GLY A C 1
ATOM 740 O O . GLY A 1 97 ? 9.285 0.330 -7.080 1.00 92.56 97 GLY A O 1
ATOM 741 N N . ARG A 1 98 ? 8.443 -1.673 -6.508 1.00 88.62 98 ARG A N 1
ATOM 742 C CA . ARG A 1 98 ? 9.546 -2.072 -5.618 1.00 88.62 98 ARG A CA 1
ATOM 743 C C . ARG A 1 98 ? 10.854 -2.190 -6.383 1.00 88.62 98 ARG A C 1
ATOM 745 O O . ARG A 1 98 ? 11.870 -1.667 -5.923 1.00 88.62 98 ARG A O 1
ATOM 752 N N . ILE A 1 99 ? 10.833 -2.838 -7.549 1.00 87.81 99 ILE A N 1
ATOM 753 C CA . ILE A 1 99 ? 12.004 -2.944 -8.428 1.00 87.81 99 ILE A CA 1
ATOM 754 C C . ILE A 1 99 ? 12.507 -1.542 -8.781 1.00 87.81 99 ILE A C 1
ATOM 756 O O . ILE A 1 99 ? 13.688 -1.254 -8.579 1.00 87.81 99 ILE A O 1
ATOM 760 N N . VAL A 1 100 ? 11.610 -0.655 -9.227 1.00 89.06 100 VAL A N 1
ATOM 761 C CA . VAL A 1 100 ? 11.952 0.725 -9.598 1.00 89.06 100 VAL A CA 1
ATOM 762 C C . VAL A 1 100 ? 12.477 1.518 -8.400 1.00 89.06 100 VAL A C 1
ATOM 764 O O . VAL A 1 100 ? 13.491 2.199 -8.535 1.00 89.06 100 VAL A O 1
ATOM 767 N N . GLN A 1 101 ? 11.875 1.400 -7.213 1.00 86.81 101 GLN A N 1
ATOM 768 C CA . GLN A 1 101 ? 12.344 2.060 -5.988 1.00 86.81 101 GLN A CA 1
ATOM 769 C C . GLN A 1 101 ? 13.789 1.681 -5.623 1.00 86.81 101 GLN A C 1
ATOM 771 O O . GLN A 1 101 ? 14.548 2.531 -5.161 1.00 86.81 101 GLN A O 1
ATOM 776 N N . HIS A 1 102 ? 14.202 0.440 -5.898 1.00 84.31 102 HIS A N 1
ATOM 777 C CA . HIS A 1 102 ? 15.538 -0.076 -5.568 1.00 84.31 102 HIS A CA 1
ATOM 778 C C . HIS A 1 102 ? 16.541 0.014 -6.735 1.00 84.31 102 HIS A C 1
ATOM 780 O O . HIS A 1 102 ? 17.675 -0.491 -6.650 1.00 84.31 102 HIS A O 1
ATOM 786 N N . LEU A 1 103 ? 16.175 0.670 -7.843 1.00 86.12 103 LEU A N 1
ATOM 787 C CA . LEU A 1 103 ? 17.145 1.085 -8.856 1.00 86.12 103 LEU A CA 1
ATOM 788 C C . LEU A 1 103 ? 18.075 2.159 -8.285 1.00 86.12 103 LEU A C 1
ATOM 790 O O . LEU A 1 103 ? 17.658 3.026 -7.512 1.00 86.12 103 LEU A O 1
ATOM 794 N N . ASN A 1 104 ? 19.352 2.093 -8.678 1.00 85.19 104 ASN A N 1
ATOM 795 C CA . ASN A 1 104 ? 20.380 3.016 -8.201 1.00 85.19 104 ASN A CA 1
ATOM 796 C C . ASN A 1 104 ? 19.967 4.464 -8.530 1.00 85.19 104 ASN A C 1
ATOM 798 O O . ASN A 1 104 ? 19.839 4.765 -9.719 1.00 85.19 104 ASN A O 1
ATOM 802 N N . PRO A 1 105 ? 19.806 5.355 -7.530 1.00 85.50 105 PRO A N 1
ATOM 803 C CA . PRO A 1 105 ? 19.374 6.732 -7.767 1.00 85.50 105 PRO A CA 1
ATOM 804 C C . PRO A 1 105 ? 20.237 7.482 -8.775 1.00 85.50 105 PRO A C 1
ATOM 806 O O . PRO A 1 105 ? 19.714 8.050 -9.722 1.00 85.50 105 PRO A O 1
ATOM 809 N N . LYS A 1 106 ? 21.564 7.345 -8.685 1.00 86.81 106 LYS A N 1
ATOM 810 C CA . LYS A 1 106 ? 22.491 8.015 -9.608 1.00 86.81 106 LYS A CA 1
ATOM 811 C C . LYS A 1 106 ? 22.317 7.581 -11.059 1.00 86.81 106 LYS A C 1
ATOM 813 O O . LYS A 1 106 ? 22.698 8.326 -11.947 1.00 86.81 106 LYS A O 1
ATOM 818 N N . VAL A 1 107 ? 21.824 6.366 -11.294 1.00 87.31 107 VAL A N 1
ATOM 819 C CA . VAL A 1 107 ? 21.542 5.861 -12.643 1.00 87.31 107 VAL A CA 1
ATOM 820 C C . VAL A 1 107 ? 20.141 6.289 -13.065 1.00 87.31 107 VAL A C 1
ATOM 822 O O . VAL A 1 107 ? 19.968 6.802 -14.164 1.00 87.31 107 VAL A O 1
ATOM 825 N N . TRP A 1 108 ? 19.156 6.138 -12.178 1.00 89.25 108 TRP A N 1
ATOM 826 C CA . TRP A 1 108 ? 17.770 6.531 -12.430 1.00 89.25 108 TRP A CA 1
ATOM 827 C C . TRP A 1 108 ? 17.640 7.997 -12.857 1.00 89.25 108 TRP A C 1
ATOM 829 O O . TRP A 1 108 ? 16.949 8.301 -13.827 1.00 89.25 108 TRP A O 1
ATOM 839 N N . ASP A 1 109 ? 18.374 8.883 -12.186 1.00 89.25 109 ASP A N 1
ATOM 840 C CA . ASP A 1 109 ? 18.333 10.325 -12.429 1.00 89.25 109 ASP A CA 1
ATOM 841 C C . ASP A 1 109 ? 18.984 10.727 -13.765 1.00 89.25 109 ASP A C 1
ATOM 843 O O . ASP A 1 109 ? 18.813 11.855 -14.221 1.00 89.25 109 ASP A O 1
ATOM 847 N N . THR A 1 110 ? 19.722 9.814 -14.413 1.00 91.56 110 THR A N 1
ATOM 848 C CA . THR A 1 110 ? 20.311 10.051 -15.745 1.00 91.56 110 THR A CA 1
ATOM 849 C C . THR A 1 110 ? 19.363 9.718 -16.891 1.00 91.56 110 THR A C 1
ATOM 851 O O . THR A 1 110 ? 19.607 10.157 -18.013 1.00 91.56 110 THR A O 1
ATOM 854 N N . PHE A 1 111 ? 18.288 8.969 -16.627 1.00 91.12 111 PHE A N 1
ATOM 855 C CA . PHE A 1 111 ? 17.312 8.598 -17.644 1.00 91.12 111 PHE A CA 1
ATOM 856 C C . PHE A 1 111 ? 16.344 9.740 -17.943 1.00 91.12 111 PHE A C 1
ATOM 858 O O . PHE A 1 111 ? 15.865 10.447 -17.053 1.00 91.12 111 PHE A O 1
ATOM 865 N N . THR A 1 112 ? 15.987 9.869 -19.214 1.00 93.19 112 THR A N 1
ATOM 866 C CA . THR A 1 112 ? 14.863 10.689 -19.663 1.00 93.19 112 THR A CA 1
ATOM 867 C C . THR A 1 112 ? 13.530 10.093 -19.200 1.00 93.19 112 THR A C 1
ATOM 869 O O . THR A 1 112 ? 13.422 8.895 -18.933 1.00 93.19 112 THR A O 1
ATOM 872 N N . SER A 1 113 ? 12.471 10.906 -19.178 1.00 91.19 113 SER A N 1
ATOM 873 C CA . SER A 1 113 ? 11.106 10.442 -18.886 1.00 91.19 113 SER A CA 1
ATOM 874 C C . SER A 1 113 ? 10.682 9.252 -19.753 1.00 91.19 113 SER A C 1
ATOM 876 O O . SER A 1 113 ? 10.101 8.291 -19.256 1.00 91.19 113 SER A O 1
ATOM 878 N N . SER A 1 114 ? 11.022 9.273 -21.048 1.00 89.31 114 SER A N 1
ATOM 879 C CA . SER A 1 114 ? 10.696 8.174 -21.966 1.00 89.31 114 SER A CA 1
ATOM 880 C C . SER A 1 114 ? 11.418 6.879 -21.597 1.00 89.31 114 SER A C 1
ATOM 882 O O . SER A 1 114 ? 10.818 5.810 -21.664 1.00 89.31 114 SER A O 1
ATOM 884 N N . GLU A 1 115 ? 12.690 6.958 -21.201 1.00 90.50 115 GLU A N 1
ATOM 885 C CA . GLU A 1 115 ? 13.469 5.787 -20.783 1.00 90.50 115 GLU A CA 1
ATOM 886 C C . GLU A 1 115 ? 12.948 5.217 -19.463 1.00 90.50 115 GLU A C 1
ATOM 888 O O . GLU A 1 115 ? 12.774 4.006 -19.351 1.00 90.50 115 GLU A O 1
ATOM 893 N N . LYS A 1 116 ? 12.611 6.070 -18.487 1.00 91.00 116 LYS A N 1
ATOM 894 C CA . LYS A 1 116 ? 12.006 5.632 -17.220 1.00 91.00 116 LYS A CA 1
ATOM 895 C C . LYS A 1 116 ? 10.684 4.899 -17.443 1.00 91.00 116 LYS A C 1
ATOM 897 O O . LYS A 1 116 ? 10.460 3.845 -16.845 1.00 91.00 116 LYS A O 1
ATOM 902 N N . LEU A 1 117 ? 9.821 5.427 -18.315 1.00 89.38 117 LEU A N 1
ATOM 903 C CA . LEU A 1 117 ? 8.548 4.791 -18.666 1.00 89.38 117 LEU A CA 1
ATOM 904 C C . LEU A 1 117 ? 8.757 3.457 -19.390 1.00 89.38 117 LEU A C 1
ATOM 906 O O . LEU A 1 117 ? 8.069 2.489 -19.072 1.00 89.38 117 LEU A O 1
ATOM 910 N N . GLN A 1 118 ? 9.721 3.385 -20.312 1.00 86.94 118 GLN A N 1
ATOM 911 C CA . GLN A 1 118 ? 10.053 2.153 -21.029 1.00 86.94 118 GLN A CA 1
ATOM 912 C C . GLN A 1 118 ? 10.579 1.068 -20.079 1.00 86.94 118 GLN A C 1
ATOM 914 O O . GLN A 1 118 ? 10.053 -0.040 -20.067 1.00 86.94 118 GLN A O 1
ATOM 919 N N . ILE A 1 119 ? 11.545 1.403 -19.217 1.00 87.19 119 ILE A N 1
ATOM 920 C CA . ILE A 1 119 ? 12.091 0.490 -18.198 1.00 87.19 119 ILE A CA 1
ATOM 921 C C . ILE A 1 119 ? 10.975 -0.014 -17.274 1.00 87.19 119 ILE A C 1
ATOM 923 O O . ILE A 1 119 ? 10.878 -1.206 -16.981 1.00 87.19 119 ILE A O 1
ATOM 927 N N . THR A 1 120 ? 10.097 0.887 -16.831 1.00 91.25 120 THR A N 1
ATOM 928 C CA . THR A 1 120 ? 8.949 0.533 -15.986 1.00 91.25 120 THR A CA 1
ATOM 929 C C . THR A 1 120 ? 7.999 -0.423 -16.709 1.00 91.25 120 THR A C 1
ATOM 931 O O . THR A 1 120 ? 7.549 -1.401 -16.113 1.00 91.25 120 THR A O 1
ATOM 934 N N . ALA A 1 121 ? 7.710 -0.177 -17.990 1.00 88.38 121 ALA A N 1
ATOM 935 C CA . ALA A 1 121 ? 6.848 -1.036 -18.794 1.00 88.38 121 ALA A CA 1
ATOM 936 C C . ALA A 1 121 ? 7.442 -2.442 -18.977 1.00 88.38 121 ALA A C 1
ATOM 938 O O . ALA A 1 121 ? 6.722 -3.421 -18.808 1.00 88.38 121 ALA A O 1
ATOM 939 N N . GLU A 1 122 ? 8.747 -2.552 -19.232 1.00 86.12 122 GLU A N 1
ATOM 940 C CA . GLU A 1 122 ? 9.451 -3.837 -19.364 1.00 86.12 122 GLU A CA 1
ATOM 941 C C . GLU A 1 122 ? 9.440 -4.646 -18.058 1.00 86.12 122 GLU A C 1
ATOM 943 O O . GLU A 1 122 ? 9.255 -5.871 -18.062 1.00 86.12 122 GLU A O 1
ATOM 948 N N . HIS A 1 123 ? 9.611 -3.969 -16.919 1.00 88.50 123 HIS A N 1
ATOM 949 C CA . HIS A 1 123 ? 9.460 -4.587 -15.604 1.00 88.50 123 HIS A CA 1
ATOM 950 C C . HIS A 1 123 ? 8.027 -5.064 -15.372 1.00 88.50 123 HIS A C 1
ATOM 952 O O . HIS A 1 123 ? 7.831 -6.196 -14.934 1.00 88.50 123 HIS A O 1
ATOM 958 N N . LEU A 1 124 ? 7.029 -4.235 -15.685 1.00 90.75 124 LEU A N 1
ATOM 959 C CA . LEU A 1 124 ? 5.624 -4.596 -15.521 1.00 90.75 124 LEU A CA 1
ATOM 960 C C . LEU A 1 124 ? 5.230 -5.788 -16.388 1.00 90.75 124 LEU A C 1
ATOM 962 O O . LEU A 1 124 ? 4.613 -6.721 -15.884 1.00 90.75 124 LEU A O 1
ATOM 966 N N . GLU A 1 125 ? 5.618 -5.792 -17.661 1.00 86.44 125 GLU A N 1
ATOM 967 C CA . GLU A 1 125 ? 5.373 -6.907 -18.576 1.00 86.44 125 GLU A CA 1
ATOM 968 C C . GLU A 1 125 ? 5.989 -8.202 -18.031 1.00 86.44 125 GLU A C 1
ATOM 970 O O . GLU A 1 125 ? 5.316 -9.229 -17.936 1.00 86.44 125 GLU A O 1
ATOM 975 N N . SER A 1 126 ? 7.240 -8.137 -17.563 1.00 81.50 126 SER A N 1
ATOM 976 C CA . SER A 1 126 ? 7.909 -9.279 -16.931 1.00 81.50 126 SER A CA 1
ATOM 977 C C . SER A 1 126 ? 7.136 -9.793 -15.706 1.00 81.50 126 SER A C 1
ATOM 979 O O . SER A 1 126 ? 6.986 -11.005 -15.550 1.00 81.50 126 SER A O 1
ATOM 981 N N . MET A 1 127 ? 6.616 -8.900 -14.853 1.00 87.88 127 MET A N 1
ATOM 982 C CA . MET A 1 127 ? 5.813 -9.284 -13.683 1.00 87.88 127 MET A CA 1
ATOM 983 C C . MET A 1 127 ? 4.470 -9.902 -14.079 1.00 87.88 127 MET A C 1
ATOM 985 O O . MET A 1 127 ? 4.091 -10.927 -13.521 1.00 87.88 127 MET A O 1
ATOM 989 N N . CYS A 1 128 ? 3.779 -9.338 -15.071 1.00 88.00 128 CYS A N 1
ATOM 990 C CA . CYS A 1 128 ? 2.514 -9.883 -15.567 1.00 88.00 128 CYS A CA 1
ATOM 991 C C . CYS A 1 128 ? 2.685 -11.322 -16.079 1.00 88.00 128 CYS A C 1
ATOM 993 O O . CYS A 1 128 ? 1.871 -12.194 -15.775 1.00 88.00 128 CYS A O 1
ATOM 995 N N . HIS A 1 129 ? 3.781 -11.595 -16.797 1.00 83.38 129 HIS A N 1
ATOM 996 C CA . HIS A 1 129 ? 4.119 -12.951 -17.238 1.00 83.38 129 HIS A CA 1
ATOM 997 C C . HIS A 1 129 ? 4.432 -13.895 -16.091 1.00 83.38 129 HIS A C 1
ATOM 999 O O . HIS A 1 129 ? 3.938 -15.020 -16.077 1.00 83.38 129 HIS A O 1
ATOM 1005 N N . PHE A 1 130 ? 5.227 -13.435 -15.127 1.00 82.94 130 PHE A N 1
ATOM 1006 C CA . PHE A 1 130 ? 5.585 -14.234 -13.963 1.00 82.94 130 PHE A CA 1
ATOM 1007 C C . PHE A 1 130 ? 4.353 -14.673 -13.163 1.00 82.94 130 PHE A C 1
ATOM 1009 O O . PHE A 1 130 ? 4.284 -15.815 -12.708 1.00 82.94 130 PHE A O 1
ATOM 1016 N N . LEU A 1 131 ? 3.366 -13.784 -13.045 1.00 84.12 131 LEU A N 1
ATOM 1017 C CA . LEU A 1 131 ? 2.107 -14.038 -12.349 1.00 84.12 131 LEU A CA 1
ATOM 1018 C C . LEU A 1 131 ? 1.132 -14.911 -13.154 1.00 84.12 131 LEU A C 1
ATOM 1020 O O . LEU A 1 131 ? 0.195 -15.449 -12.578 1.00 84.12 131 LEU A O 1
ATOM 1024 N N . ASN A 1 132 ? 1.409 -15.156 -14.440 1.00 85.31 132 ASN A N 1
ATOM 1025 C CA . ASN A 1 132 ? 0.539 -15.888 -15.367 1.00 85.31 132 ASN A CA 1
ATOM 1026 C C . ASN A 1 132 ? -0.874 -15.284 -15.454 1.00 85.31 132 ASN A C 1
ATOM 1028 O O . ASN A 1 132 ? -1.858 -16.024 -15.451 1.00 85.31 132 ASN A O 1
ATOM 1032 N N . MET A 1 133 ? -0.947 -13.954 -15.547 1.00 85.69 133 MET A N 1
ATOM 1033 C CA . MET A 1 133 ? -2.210 -13.216 -15.606 1.00 85.69 133 MET A CA 1
ATOM 1034 C C . MET A 1 133 ? -3.071 -13.593 -16.808 1.00 85.69 133 MET A C 1
ATOM 1036 O O . MET A 1 133 ? -2.575 -13.725 -17.933 1.00 85.69 133 MET A O 1
ATOM 1040 N N . ASP A 1 134 ? -4.379 -13.670 -16.584 1.00 87.12 134 ASP A N 1
ATOM 1041 C CA . ASP A 1 134 ? -5.367 -13.780 -17.646 1.00 87.12 134 ASP A CA 1
ATOM 1042 C C . ASP A 1 134 ? -5.669 -12.426 -18.323 1.00 87.12 134 ASP A C 1
ATOM 1044 O O . ASP A 1 134 ? -5.153 -11.365 -17.967 1.00 87.12 134 ASP A O 1
ATOM 1048 N N . ALA A 1 135 ? -6.521 -12.444 -19.352 1.00 87.38 135 ALA A N 1
ATOM 1049 C CA . ALA A 1 135 ? -6.844 -11.241 -20.116 1.00 87.38 135 ALA A CA 1
ATOM 1050 C C . ALA A 1 135 ? -7.578 -10.157 -19.300 1.00 87.38 135 ALA A C 1
ATOM 1052 O O . ALA A 1 135 ? -7.408 -8.968 -19.582 1.00 87.38 135 ALA A O 1
ATOM 1053 N N . ALA A 1 136 ? -8.410 -10.539 -18.327 1.00 88.56 136 ALA A N 1
ATOM 1054 C CA . ALA A 1 136 ? -9.126 -9.595 -17.473 1.00 88.56 136 ALA A CA 1
ATOM 1055 C C . ALA A 1 136 ? -8.173 -8.964 -16.447 1.00 88.56 136 ALA A C 1
ATOM 1057 O O . ALA A 1 136 ? -8.213 -7.752 -16.229 1.00 88.56 136 ALA A O 1
ATOM 1058 N N . GLU A 1 137 ? -7.262 -9.758 -15.890 1.00 91.06 137 GLU A N 1
ATOM 1059 C CA . GLU A 1 137 ? -6.208 -9.294 -14.991 1.00 91.06 137 GLU A CA 1
ATOM 1060 C C . GLU A 1 137 ? -5.235 -8.357 -15.710 1.00 91.06 137 GLU A C 1
ATOM 1062 O O . GLU A 1 137 ? -4.959 -7.267 -15.214 1.00 91.06 137 GLU A O 1
ATOM 1067 N N . LEU A 1 138 ? -4.789 -8.699 -16.924 1.00 91.19 138 LEU A N 1
ATOM 1068 C CA . LEU A 1 138 ? -3.955 -7.821 -17.756 1.00 91.19 138 LEU A CA 1
ATOM 1069 C C . LEU A 1 138 ? -4.654 -6.497 -18.080 1.00 91.19 138 LEU A C 1
ATOM 1071 O O . LEU A 1 138 ? -4.018 -5.440 -18.091 1.00 91.19 138 LEU A O 1
ATOM 1075 N N . HIS A 1 139 ? -5.962 -6.532 -18.345 1.00 88.25 139 HIS A N 1
ATOM 1076 C CA . HIS A 1 139 ? -6.744 -5.316 -18.545 1.00 88.25 139 HIS A CA 1
ATOM 1077 C C . HIS A 1 139 ? -6.731 -4.449 -17.285 1.00 88.25 139 HIS A C 1
ATOM 1079 O O . HIS A 1 139 ? -6.382 -3.270 -17.356 1.00 88.25 139 HIS A O 1
ATOM 1085 N N . LYS A 1 140 ? -7.028 -5.043 -16.123 1.00 91.00 140 LYS A N 1
ATOM 1086 C CA . LYS A 1 140 ? -7.029 -4.320 -14.851 1.00 91.00 140 LYS A CA 1
ATOM 1087 C C . LYS A 1 140 ? -5.654 -3.741 -14.521 1.00 91.00 140 LYS A C 1
ATOM 1089 O O . LYS A 1 140 ? -5.553 -2.578 -14.143 1.00 91.00 140 LYS A O 1
ATOM 1094 N N . THR A 1 141 ? -4.586 -4.507 -14.726 1.00 93.69 141 THR A N 1
ATOM 1095 C CA . THR A 1 141 ? -3.206 -4.047 -14.527 1.00 93.69 141 THR A CA 1
ATOM 1096 C C . THR A 1 141 ? -2.878 -2.847 -15.409 1.00 93.69 141 THR A C 1
ATOM 1098 O O . THR A 1 141 ? -2.236 -1.905 -14.948 1.00 93.69 141 THR A O 1
ATOM 1101 N N . ASN A 1 142 ? -3.344 -2.831 -16.661 1.00 90.19 142 ASN A N 1
ATOM 1102 C CA . ASN A 1 142 ? -3.131 -1.692 -17.553 1.00 90.19 142 ASN A CA 1
ATOM 1103 C C . ASN A 1 142 ? -3.852 -0.420 -17.082 1.00 90.19 142 ASN A C 1
ATOM 1105 O O . ASN A 1 142 ? -3.264 0.656 -17.186 1.00 90.19 142 ASN A O 1
ATOM 1109 N N . GLU A 1 143 ? -5.063 -0.528 -16.526 1.00 91.81 143 GLU A N 1
ATOM 1110 C CA . GLU A 1 143 ? -5.757 0.611 -15.898 1.00 91.81 143 GLU A CA 1
ATOM 1111 C C . GLU A 1 143 ? -4.969 1.148 -14.694 1.00 91.81 143 GLU A C 1
ATOM 1113 O O . GLU A 1 143 ? -4.731 2.351 -14.564 1.00 91.81 143 GLU A O 1
ATOM 1118 N N . LEU A 1 144 ? -4.516 0.242 -13.822 1.00 93.62 144 LEU A N 1
ATOM 1119 C CA . LEU A 1 144 ? -3.771 0.600 -12.616 1.00 93.62 144 LEU A CA 1
ATOM 1120 C C . LEU A 1 144 ? -2.387 1.178 -12.938 1.00 93.62 144 LEU A C 1
ATOM 1122 O O . LEU A 1 144 ? -1.909 2.059 -12.221 1.00 93.62 144 LEU A O 1
ATOM 1126 N N . LYS A 1 145 ? -1.748 0.740 -14.031 1.00 93.31 145 LYS A N 1
ATOM 1127 C CA . LYS A 1 145 ? -0.410 1.193 -14.441 1.00 93.31 145 LYS A CA 1
ATOM 1128 C C . LYS A 1 145 ? -0.330 2.710 -14.549 1.00 93.31 145 LYS A C 1
ATOM 1130 O O . LYS A 1 145 ? 0.608 3.303 -14.025 1.00 93.31 145 LYS A O 1
ATOM 1135 N N . SER A 1 146 ? -1.290 3.352 -15.215 1.00 88.00 146 SER A N 1
ATOM 1136 C CA . SER A 1 146 ? -1.278 4.814 -15.364 1.00 88.00 146 SER A CA 1
ATOM 1137 C C . SER A 1 146 ? -1.418 5.553 -14.035 1.00 88.00 146 SER A C 1
ATOM 1139 O O . SER A 1 146 ? -0.910 6.664 -13.903 1.00 88.00 146 SER A O 1
ATOM 1141 N N . LEU A 1 147 ? -2.082 4.935 -13.058 1.00 91.69 147 LEU A N 1
ATOM 1142 C CA . LEU A 1 147 ? -2.371 5.538 -11.761 1.00 91.69 147 LEU A CA 1
ATOM 1143 C C . LEU A 1 147 ? -1.211 5.382 -10.780 1.00 91.69 147 LEU A C 1
ATOM 1145 O O . LEU A 1 147 ? -0.916 6.325 -10.061 1.00 91.69 147 LEU A O 1
ATOM 1149 N N . TYR A 1 148 ? -0.535 4.232 -10.779 1.00 94.00 148 TYR A N 1
ATOM 1150 C CA . TYR A 1 148 ? 0.458 3.877 -9.755 1.00 94.00 148 TYR A CA 1
ATOM 1151 C C . TYR A 1 148 ? 1.896 3.775 -10.269 1.00 94.00 148 TYR A C 1
ATOM 1153 O O . TYR A 1 148 ? 2.836 3.811 -9.482 1.00 94.00 148 TYR A O 1
ATOM 1161 N N . LEU A 1 149 ? 2.091 3.654 -11.582 1.00 95.00 149 LEU A N 1
ATOM 1162 C CA . LEU A 1 149 ? 3.409 3.537 -12.215 1.00 95.00 149 LEU A CA 1
ATOM 1163 C C . LEU A 1 149 ? 3.683 4.685 -13.197 1.00 95.00 149 LEU A C 1
ATOM 1165 O O . LEU A 1 149 ? 4.528 4.566 -14.086 1.00 95.00 149 LEU A O 1
ATOM 1169 N N . SER A 1 150 ? 2.974 5.807 -13.052 1.00 93.56 150 SER A N 1
ATOM 1170 C CA . SER A 1 150 ? 3.357 7.051 -13.721 1.00 93.56 150 SER A CA 1
ATOM 1171 C C . SER A 1 150 ? 4.690 7.563 -13.169 1.00 93.56 150 SER A C 1
ATOM 1173 O O . SER A 1 150 ? 5.045 7.290 -12.022 1.00 93.56 150 SER A O 1
ATOM 1175 N N . GLU A 1 151 ? 5.437 8.332 -13.969 1.00 92.69 151 GLU A N 1
ATOM 1176 C CA . GLU A 1 151 ? 6.739 8.859 -13.534 1.00 92.69 151 GLU A CA 1
ATOM 1177 C C . GLU A 1 151 ? 6.625 9.665 -12.228 1.00 92.69 151 GLU A C 1
ATOM 1179 O O . GLU A 1 151 ? 7.453 9.500 -11.337 1.00 92.69 151 GLU A O 1
ATOM 1184 N N . SER A 1 152 ? 5.578 10.483 -12.077 1.00 93.75 152 SER A N 1
ATOM 1185 C CA . SER A 1 152 ? 5.357 11.287 -10.868 1.00 93.75 152 SER A CA 1
ATOM 1186 C C . SER A 1 152 ? 5.130 10.434 -9.619 1.00 93.75 152 SER A C 1
ATOM 1188 O O . SER A 1 152 ? 5.654 10.755 -8.549 1.00 93.75 152 SER A O 1
ATOM 1190 N N . GLN A 1 153 ? 4.369 9.347 -9.748 1.00 94.31 153 GLN A N 1
ATOM 1191 C CA . GLN A 1 153 ? 4.100 8.418 -8.652 1.00 94.31 153 GLN A CA 1
ATOM 1192 C C . GLN A 1 153 ? 5.347 7.629 -8.283 1.00 94.31 153 GLN A C 1
ATOM 1194 O O . GLN A 1 153 ? 5.723 7.595 -7.115 1.00 94.31 153 GLN A O 1
ATOM 1199 N N . LEU A 1 154 ? 6.057 7.090 -9.277 1.00 92.94 154 LEU A N 1
ATOM 1200 C CA . LEU A 1 154 ? 7.326 6.398 -9.057 1.00 92.94 154 LEU A CA 1
ATOM 1201 C C . LEU A 1 154 ? 8.348 7.297 -8.364 1.00 92.94 154 LEU A C 1
ATOM 1203 O O . LEU A 1 154 ? 9.035 6.851 -7.446 1.00 92.94 154 LEU A O 1
ATOM 1207 N N . GLU A 1 155 ? 8.434 8.565 -8.765 1.00 93.38 155 GLU A N 1
ATOM 1208 C CA . GLU A 1 155 ? 9.339 9.511 -8.124 1.00 93.38 155 GLU A CA 1
ATOM 1209 C C . GLU A 1 155 ? 8.905 9.816 -6.688 1.00 93.38 155 GLU A C 1
ATOM 1211 O O . GLU A 1 155 ? 9.730 9.791 -5.781 1.00 93.38 155 GLU A O 1
ATOM 1216 N N . SER A 1 156 ? 7.607 9.991 -6.442 1.00 92.94 156 SER A N 1
ATOM 1217 C CA . SER A 1 156 ? 7.072 10.185 -5.089 1.00 92.94 156 SER A CA 1
ATOM 1218 C C . SER A 1 156 ? 7.387 8.996 -4.175 1.00 92.94 156 SER A C 1
ATOM 1220 O O . SER A 1 156 ? 7.863 9.179 -3.055 1.00 92.94 156 SER A O 1
ATOM 1222 N N . TYR A 1 157 ? 7.229 7.771 -4.673 1.00 92.44 157 TYR A N 1
ATOM 1223 C CA . TYR A 1 157 ? 7.567 6.545 -3.950 1.00 92.44 157 TYR A CA 1
ATOM 1224 C C . TYR A 1 157 ? 9.068 6.439 -3.664 1.00 92.44 157 TYR A C 1
ATOM 1226 O O . TYR A 1 157 ? 9.472 5.981 -2.594 1.00 92.44 157 TYR A O 1
ATOM 1234 N N . ARG A 1 158 ? 9.917 6.857 -4.607 1.00 91.38 158 ARG A N 1
ATOM 1235 C CA . ARG A 1 158 ? 11.375 6.891 -4.424 1.00 91.38 158 ARG A CA 1
ATOM 1236 C C . ARG A 1 158 ? 11.788 7.928 -3.389 1.00 91.38 158 ARG A C 1
ATOM 1238 O O . ARG A 1 158 ? 12.585 7.614 -2.508 1.00 91.38 158 ARG A O 1
ATOM 1245 N N . GLN A 1 159 ? 11.219 9.128 -3.449 1.00 91.06 159 GLN A N 1
ATOM 1246 C CA . GLN A 1 159 ? 11.484 10.180 -2.469 1.00 91.06 159 GLN A CA 1
ATOM 1247 C C . GLN A 1 159 ? 11.009 9.788 -1.069 1.00 91.06 159 GLN A C 1
ATOM 1249 O O . GLN A 1 159 ? 11.724 10.041 -0.097 1.00 91.06 159 GLN A O 1
ATOM 1254 N N . ALA A 1 160 ? 9.858 9.115 -0.955 1.00 90.81 160 ALA A N 1
ATOM 1255 C CA . ALA A 1 160 ? 9.390 8.562 0.311 1.00 90.81 160 ALA A CA 1
ATOM 1256 C C . ALA A 1 160 ? 10.413 7.572 0.893 1.00 90.81 160 ALA A C 1
ATOM 1258 O O . ALA A 1 160 ? 10.792 7.711 2.053 1.00 90.81 160 ALA A O 1
ATOM 1259 N N . LEU A 1 161 ? 10.933 6.644 0.079 1.00 87.75 161 LEU A N 1
ATOM 1260 C CA . LEU A 1 161 ? 11.952 5.679 0.509 1.00 87.75 161 LEU A CA 1
ATOM 1261 C C . LEU A 1 161 ? 13.273 6.338 0.924 1.00 87.75 161 LEU A C 1
ATOM 1263 O O . LEU A 1 161 ? 13.850 5.952 1.934 1.00 87.75 161 LEU A O 1
ATOM 1267 N N . ILE A 1 162 ? 13.739 7.350 0.188 1.00 87.75 162 ILE A N 1
ATOM 1268 C CA . ILE A 1 162 ? 14.965 8.100 0.522 1.00 87.75 162 ILE A CA 1
ATOM 1269 C C . ILE A 1 162 ? 14.800 8.891 1.830 1.00 87.75 162 ILE A C 1
ATOM 1271 O O . ILE A 1 162 ? 15.745 9.036 2.610 1.00 87.75 162 ILE A O 1
ATOM 1275 N N . SER A 1 163 ? 13.603 9.426 2.063 1.00 86.94 163 SER A N 1
ATOM 1276 C CA . SER A 1 163 ? 13.301 10.256 3.232 1.00 86.94 163 SER A CA 1
ATOM 1277 C C . SER A 1 163 ? 13.048 9.434 4.499 1.00 86.94 163 SER A C 1
ATOM 1279 O O . SER A 1 163 ? 13.125 9.965 5.610 1.00 86.94 163 SER A O 1
ATOM 1281 N N . ASP A 1 164 ? 12.764 8.141 4.359 1.00 84.88 164 ASP A N 1
ATOM 1282 C CA . ASP A 1 164 ? 12.431 7.250 5.461 1.00 84.88 164 ASP A CA 1
ATOM 1283 C C . ASP A 1 164 ? 13.685 6.569 6.032 1.00 84.88 164 ASP A C 1
ATOM 1285 O O . ASP A 1 164 ? 14.063 5.474 5.644 1.00 84.88 164 ASP A O 1
ATOM 1289 N N . ASN A 1 165 ? 14.347 7.242 6.978 1.00 75.94 165 ASN A N 1
ATOM 1290 C CA . ASN A 1 165 ? 15.585 6.767 7.623 1.00 75.94 165 ASN A CA 1
ATOM 1291 C C . ASN A 1 165 ? 15.364 6.236 9.053 1.00 75.94 165 ASN A C 1
ATOM 1293 O O . ASN A 1 165 ? 16.270 6.276 9.889 1.00 75.94 165 ASN A O 1
ATOM 1297 N N . ARG A 1 166 ? 14.128 5.875 9.406 1.00 79.06 166 ARG A N 1
ATOM 1298 C CA . ARG A 1 166 ? 13.722 5.677 10.804 1.00 79.06 166 ARG A CA 1
ATOM 1299 C C . ARG A 1 166 ? 12.841 4.423 10.969 1.00 79.06 166 ARG A C 1
ATOM 1301 O O . ARG A 1 166 ? 13.230 3.370 10.479 1.00 79.06 166 ARG A O 1
ATOM 1308 N N . PHE A 1 167 ? 11.745 4.473 11.735 1.00 81.94 167 PHE A N 1
ATOM 1309 C CA . PHE A 1 167 ? 11.008 3.291 12.208 1.00 81.94 167 PHE A CA 1
ATOM 1310 C C . PHE A 1 167 ? 10.563 2.371 11.068 1.00 81.94 167 PHE A C 1
ATOM 1312 O O . PHE A 1 167 ? 10.880 1.189 11.122 1.00 81.94 167 PHE A O 1
ATOM 1319 N N . THR A 1 168 ? 9.894 2.899 10.037 1.00 84.25 168 THR A N 1
ATOM 1320 C CA . THR A 1 168 ? 9.370 2.099 8.914 1.00 84.25 168 THR A CA 1
ATOM 1321 C C . THR A 1 168 ? 10.492 1.354 8.205 1.00 84.25 168 THR A C 1
ATOM 1323 O O . THR A 1 168 ? 10.438 0.134 8.117 1.00 84.25 168 THR A O 1
ATOM 1326 N N . HIS A 1 169 ? 11.546 2.061 7.786 1.00 81.88 169 HIS A N 1
ATOM 1327 C CA . HIS A 1 169 ? 12.727 1.466 7.164 1.00 81.88 169 HIS A CA 1
ATOM 1328 C C . HIS A 1 169 ? 13.332 0.355 8.019 1.00 81.88 169 HIS A C 1
ATOM 1330 O O . HIS A 1 169 ? 13.451 -0.787 7.583 1.00 81.88 169 HIS A O 1
ATOM 1336 N N . LYS A 1 170 ? 13.646 0.672 9.278 1.00 81.25 170 LYS A N 1
ATOM 1337 C CA . LYS A 1 170 ? 14.289 -0.269 10.195 1.00 81.25 170 LYS A CA 1
ATOM 1338 C C . LYS A 1 170 ? 13.414 -1.479 10.503 1.00 81.25 170 LYS A C 1
ATOM 1340 O O . LYS A 1 170 ? 13.932 -2.561 10.749 1.00 81.25 170 LYS A O 1
ATOM 1345 N N . TRP A 1 171 ? 12.106 -1.297 10.605 1.00 77.50 171 TRP A N 1
ATOM 1346 C CA . TRP A 1 171 ? 11.206 -2.374 10.989 1.00 77.50 171 TRP A CA 1
ATOM 1347 C C . TRP A 1 171 ? 10.855 -3.247 9.780 1.00 77.50 171 TRP A C 1
ATOM 1349 O O . TRP A 1 171 ? 11.064 -4.451 9.814 1.00 77.50 171 TRP A O 1
ATOM 1359 N N . LEU A 1 172 ? 10.460 -2.646 8.661 1.00 76.81 172 LEU A N 1
ATOM 1360 C CA . LEU A 1 172 ? 9.930 -3.385 7.514 1.00 76.81 172 LEU A CA 1
ATOM 1361 C C . LEU A 1 172 ? 10.981 -3.743 6.465 1.00 76.81 172 LEU A C 1
ATOM 1363 O O . LEU A 1 172 ? 10.975 -4.836 5.907 1.00 76.81 172 LEU A O 1
ATOM 1367 N N . PHE A 1 173 ? 11.921 -2.847 6.187 1.00 76.38 173 PHE A N 1
ATOM 1368 C CA . PHE A 1 173 ? 12.908 -3.080 5.130 1.00 76.38 173 PHE A CA 1
ATOM 1369 C C . PHE A 1 173 ? 14.164 -3.798 5.644 1.00 76.38 173 PHE A C 1
ATOM 1371 O O . PHE A 1 173 ? 14.914 -4.351 4.841 1.00 76.38 173 PHE A O 1
ATOM 1378 N N . GLU A 1 174 ? 14.382 -3.818 6.965 1.00 76.19 174 GLU A N 1
ATOM 1379 C CA . GLU A 1 174 ? 15.569 -4.434 7.574 1.00 76.19 174 GLU A CA 1
ATOM 1380 C C . GLU A 1 174 ? 15.287 -5.629 8.498 1.00 76.19 174 GLU A C 1
ATOM 1382 O O . GLU A 1 174 ? 16.194 -6.441 8.684 1.00 76.19 174 GLU A O 1
ATOM 1387 N N . LYS A 1 175 ? 14.093 -5.754 9.102 1.00 70.94 175 LYS A N 1
ATOM 1388 C CA . LYS A 1 175 ? 13.843 -6.764 10.151 1.00 70.94 175 LYS A CA 1
ATOM 1389 C C . LYS A 1 175 ? 12.757 -7.793 9.856 1.00 70.94 175 LYS A C 1
ATOM 1391 O O . LYS A 1 175 ? 12.958 -8.945 10.219 1.00 70.94 175 LYS A O 1
ATOM 1396 N N . GLU A 1 176 ? 11.641 -7.397 9.257 1.00 67.94 176 GLU A N 1
ATOM 1397 C CA . GLU A 1 176 ? 10.466 -8.268 9.111 1.00 67.94 176 GLU A CA 1
ATOM 1398 C C . GLU A 1 176 ? 10.338 -8.826 7.694 1.00 67.94 176 GLU A C 1
ATOM 1400 O O . GLU A 1 176 ? 10.357 -8.057 6.738 1.00 67.94 176 GLU A O 1
ATOM 1405 N N . GLU A 1 177 ? 10.148 -10.140 7.548 1.00 64.50 177 GLU A N 1
ATOM 1406 C CA . GLU A 1 177 ? 9.738 -10.731 6.268 1.00 64.50 177 GLU A CA 1
ATOM 1407 C C . GLU A 1 177 ? 8.301 -10.315 5.952 1.00 64.50 177 GLU A C 1
ATOM 1409 O O . GLU A 1 177 ? 7.376 -10.614 6.705 1.00 64.50 177 GLU A O 1
ATOM 1414 N N . ILE A 1 178 ? 8.107 -9.616 4.835 1.00 67.50 178 ILE A N 1
ATOM 1415 C CA . ILE A 1 178 ? 6.822 -8.977 4.536 1.00 67.50 178 ILE A CA 1
ATOM 1416 C C . ILE A 1 178 ? 6.427 -9.108 3.080 1.00 67.50 178 ILE A C 1
ATOM 1418 O O . ILE A 1 178 ? 7.241 -9.022 2.161 1.00 67.50 178 ILE A O 1
ATOM 1422 N N . HIS A 1 179 ? 5.128 -9.249 2.861 1.00 76.88 179 HIS A N 1
ATOM 1423 C CA . HIS A 1 179 ? 4.539 -9.332 1.536 1.00 76.88 179 HIS A CA 1
ATOM 1424 C C . HIS A 1 179 ? 4.847 -8.097 0.664 1.00 76.88 179 HIS A C 1
ATOM 1426 O O . HIS A 1 179 ? 5.290 -7.058 1.170 1.00 76.88 179 HIS A O 1
ATOM 1432 N N . PRO A 1 180 ? 4.654 -8.186 -0.669 1.00 79.81 180 PRO A N 1
ATOM 1433 C CA . PRO A 1 180 ? 4.881 -7.060 -1.566 1.00 79.81 180 PRO A CA 1
ATOM 1434 C C . PRO A 1 180 ? 4.121 -5.815 -1.100 1.00 79.81 180 PRO A C 1
ATOM 1436 O O . PRO A 1 180 ? 2.927 -5.876 -0.840 1.00 79.81 180 PRO A O 1
ATOM 1439 N N . HIS A 1 181 ? 4.816 -4.687 -1.008 1.00 87.88 181 HIS A N 1
ATOM 1440 C CA . HIS A 1 181 ? 4.243 -3.404 -0.610 1.00 87.88 181 HIS A CA 1
ATOM 1441 C C . HIS A 1 181 ? 5.057 -2.257 -1.204 1.00 87.88 181 HIS A C 1
ATOM 1443 O O . HIS A 1 181 ? 6.200 -2.456 -1.621 1.00 87.88 181 HIS A O 1
ATOM 1449 N N . LEU A 1 182 ? 4.492 -1.052 -1.209 1.00 90.31 182 LEU A N 1
ATOM 1450 C CA . LEU A 1 182 ? 5.185 0.181 -1.578 1.00 90.31 182 LEU A CA 1
ATOM 1451 C C . LEU A 1 182 ? 5.085 1.203 -0.460 1.00 90.31 182 LEU A C 1
ATOM 1453 O O . LEU A 1 182 ? 3.995 1.475 0.031 1.00 90.31 182 LEU A O 1
ATOM 1457 N N . LEU A 1 183 ? 6.213 1.818 -0.109 1.00 91.56 183 LEU A N 1
ATOM 1458 C CA . LEU A 1 183 ? 6.204 3.021 0.714 1.00 91.56 183 LEU A CA 1
ATOM 1459 C C . LEU A 1 183 ? 5.738 4.208 -0.121 1.00 91.56 183 LEU A C 1
ATOM 1461 O O . LEU A 1 183 ? 6.421 4.604 -1.066 1.00 91.56 183 LEU A O 1
ATOM 1465 N N . ILE A 1 184 ? 4.579 4.753 0.245 1.00 91.88 184 ILE A N 1
ATOM 1466 C CA . ILE A 1 184 ? 3.947 5.873 -0.458 1.00 91.88 184 ILE A CA 1
ATOM 1467 C C . ILE A 1 184 ? 4.061 7.187 0.321 1.00 91.88 184 ILE A C 1
ATOM 1469 O O . ILE A 1 184 ? 4.009 8.256 -0.279 1.00 91.88 184 ILE A O 1
ATOM 1473 N N . GLN A 1 185 ? 4.274 7.120 1.638 1.00 92.00 185 GLN A N 1
ATOM 1474 C CA . GLN A 1 185 ? 4.602 8.275 2.477 1.00 92.00 185 GLN A CA 1
ATOM 1475 C C . GLN A 1 185 ? 5.663 7.882 3.513 1.00 92.00 185 GLN A C 1
ATOM 1477 O O . GLN A 1 185 ? 5.544 6.806 4.097 1.00 92.00 185 GLN A O 1
ATOM 1482 N N . PRO A 1 186 ? 6.681 8.722 3.773 1.00 90.56 186 PRO A N 1
ATOM 1483 C CA . PRO A 1 186 ? 7.721 8.427 4.757 1.00 90.56 186 PRO A CA 1
ATOM 1484 C C . PRO A 1 186 ? 7.180 8.491 6.189 1.00 90.56 186 PRO A C 1
ATOM 1486 O O . PRO A 1 186 ? 6.044 8.910 6.422 1.00 90.56 186 PRO A O 1
ATOM 1489 N N . GLN A 1 187 ? 8.019 8.125 7.163 1.00 89.94 187 GLN A N 1
ATOM 1490 C CA . GLN A 1 187 ? 7.689 8.265 8.576 1.00 89.94 187 GLN A CA 1
ATOM 1491 C C . GLN A 1 187 ? 7.064 9.629 8.926 1.00 89.94 187 GLN A C 1
ATOM 1493 O O . GLN A 1 187 ? 7.675 10.674 8.698 1.00 89.94 187 GLN A O 1
ATOM 1498 N N . ASN A 1 188 ? 5.903 9.607 9.595 1.00 89.69 188 ASN A N 1
ATOM 1499 C CA . ASN A 1 188 ? 5.251 10.812 10.103 1.00 89.69 188 ASN A CA 1
ATOM 1500 C C . ASN A 1 188 ? 4.545 10.552 11.453 1.00 89.69 188 ASN A C 1
ATOM 1502 O O . ASN A 1 188 ? 3.533 9.852 11.470 1.00 89.69 188 ASN A O 1
ATOM 1506 N N . PRO A 1 189 ? 5.015 11.138 12.573 1.00 90.00 189 PRO A N 1
ATOM 1507 C CA . PRO A 1 189 ? 4.417 10.937 13.893 1.00 90.00 189 PRO A CA 1
ATOM 1508 C C . PRO A 1 189 ? 3.169 11.797 14.166 1.00 90.00 189 PRO A C 1
ATOM 1510 O O . PRO A 1 189 ? 2.606 11.687 15.250 1.00 90.00 189 PRO A O 1
ATOM 1513 N N . ALA A 1 190 ? 2.753 12.676 13.246 1.00 91.44 190 ALA A N 1
ATOM 1514 C CA . ALA A 1 190 ? 1.643 13.607 13.477 1.00 91.44 190 ALA A CA 1
ATOM 1515 C C . ALA A 1 190 ? 0.272 12.920 13.561 1.00 91.44 190 ALA A C 1
ATOM 1517 O O . ALA A 1 190 ? -0.618 13.424 14.238 1.00 91.44 190 ALA A O 1
ATOM 1518 N N . PHE A 1 191 ? 0.115 11.773 12.903 1.00 92.44 191 PHE A N 1
ATOM 1519 C CA . PHE A 1 191 ? -1.137 11.025 12.816 1.00 92.44 191 PHE A CA 1
ATOM 1520 C C . PHE A 1 191 ? -0.890 9.528 12.999 1.00 92.44 191 PHE A C 1
ATOM 1522 O O . PHE A 1 191 ? 0.232 9.066 12.799 1.00 92.44 191 PHE A O 1
ATOM 1529 N N . ASN A 1 192 ? -1.912 8.772 13.399 1.00 91.25 192 ASN A N 1
ATOM 1530 C CA . ASN A 1 192 ? -1.833 7.320 13.606 1.00 91.25 192 ASN A CA 1
ATOM 1531 C C . ASN A 1 192 ? -2.555 6.551 12.482 1.00 91.25 192 ASN A C 1
ATOM 1533 O O . ASN A 1 192 ? -3.095 7.146 11.552 1.00 91.25 192 ASN A O 1
ATOM 1537 N N . ALA A 1 193 ? -2.565 5.219 12.566 1.00 91.75 193 ALA A N 1
ATOM 1538 C CA . ALA A 1 193 ? -3.213 4.351 11.580 1.00 91.75 193 ALA A CA 1
ATOM 1539 C C . ALA A 1 193 ? -4.726 4.588 11.439 1.00 91.75 193 ALA A C 1
ATOM 1541 O O . ALA A 1 193 ? -5.269 4.511 10.341 1.00 91.75 193 ALA A O 1
ATOM 1542 N N . ILE A 1 194 ? -5.407 4.938 12.532 1.00 92.25 194 ILE A N 1
ATOM 1543 C CA . ILE A 1 194 ? -6.848 5.204 12.500 1.00 92.25 194 ILE A CA 1
ATOM 1544 C C . ILE A 1 194 ? -7.131 6.512 11.763 1.00 92.25 194 ILE A C 1
ATOM 1546 O O . ILE A 1 194 ? -8.017 6.544 10.911 1.00 92.25 194 ILE A O 1
ATOM 1550 N N . ALA A 1 195 ? -6.347 7.558 12.028 1.00 92.88 195 ALA A N 1
ATOM 1551 C CA . ALA A 1 195 ? -6.428 8.818 11.299 1.00 92.88 195 ALA A CA 1
ATOM 1552 C C . ALA A 1 195 ? -6.170 8.605 9.796 1.00 92.88 195 ALA A C 1
ATOM 1554 O O . ALA A 1 195 ? -6.989 9.010 8.973 1.00 92.88 195 ALA A O 1
ATOM 1555 N N . ASP A 1 196 ? -5.127 7.845 9.436 1.00 94.00 196 ASP A N 1
ATOM 1556 C CA . ASP A 1 196 ? -4.838 7.502 8.033 1.00 94.00 196 ASP A CA 1
ATOM 1557 C C . ASP A 1 196 ? -6.003 6.755 7.362 1.00 94.00 196 ASP A C 1
ATOM 1559 O O . ASP A 1 196 ? -6.356 7.044 6.213 1.00 94.00 196 ASP A O 1
ATOM 1563 N N . SER A 1 197 ? -6.649 5.835 8.095 1.00 94.25 197 SER A N 1
ATOM 1564 C CA . SER A 1 197 ? -7.772 5.035 7.585 1.00 94.25 197 SER A CA 1
ATOM 1565 C C . SER A 1 197 ? -8.970 5.888 7.153 1.00 94.25 197 SER A C 1
ATOM 1567 O O . SER A 1 197 ? -9.665 5.523 6.208 1.00 94.25 197 SER A O 1
ATOM 1569 N N . ILE A 1 198 ? -9.171 7.056 7.776 1.00 93.25 198 ILE A N 1
ATOM 1570 C CA . ILE A 1 198 ? -10.216 8.023 7.401 1.00 93.25 198 ILE A CA 1
ATOM 1571 C C . ILE A 1 198 ? -9.691 9.176 6.531 1.00 93.25 198 ILE A C 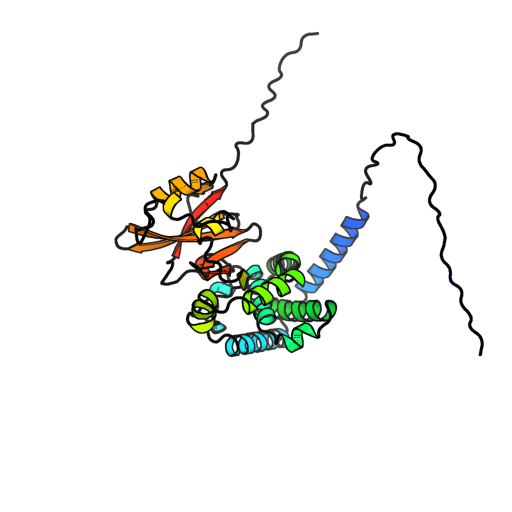1
ATOM 1573 O O . ILE A 1 198 ? -10.473 10.038 6.135 1.00 93.25 198 ILE A O 1
ATOM 1577 N N . GLY A 1 199 ? -8.396 9.181 6.200 1.00 91.00 199 GLY A N 1
ATOM 1578 C CA . GLY A 1 199 ? -7.757 10.215 5.383 1.00 91.00 199 GLY A CA 1
ATOM 1579 C C . GLY A 1 199 ? -7.378 11.493 6.136 1.00 91.00 199 GLY A C 1
ATOM 1580 O O . GLY A 1 199 ? -7.233 12.530 5.496 1.00 91.00 199 GLY A O 1
ATOM 1581 N N . ASP A 1 200 ? -7.225 11.435 7.460 1.00 92.00 200 ASP A N 1
ATOM 1582 C CA . ASP A 1 200 ? -6.706 12.538 8.273 1.00 92.00 200 ASP A CA 1
ATOM 1583 C C . ASP A 1 200 ? -5.199 12.354 8.506 1.00 92.00 200 ASP A C 1
ATOM 1585 O O . ASP A 1 200 ? -4.762 11.463 9.235 1.00 92.00 200 ASP A O 1
ATOM 1589 N N . ASP A 1 201 ? -4.395 13.201 7.872 1.00 90.81 201 ASP A N 1
ATOM 1590 C CA . ASP A 1 201 ? -2.932 13.195 7.956 1.00 90.81 201 ASP A CA 1
ATOM 1591 C C . ASP A 1 201 ? -2.379 14.268 8.912 1.00 90.81 201 ASP A C 1
ATOM 1593 O O . ASP A 1 201 ? -1.167 14.507 8.968 1.00 90.81 201 ASP A O 1
ATOM 1597 N N . THR A 1 202 ? -3.253 14.917 9.688 1.00 91.00 202 THR A N 1
ATOM 1598 C CA . THR A 1 202 ? -2.905 16.129 10.444 1.00 91.00 202 THR A CA 1
ATOM 1599 C C . THR A 1 202 ? -2.776 15.916 11.945 1.00 91.00 202 THR A C 1
ATOM 1601 O O . THR A 1 202 ? -2.099 16.702 12.616 1.00 91.00 202 THR A O 1
ATOM 1604 N N . ARG A 1 203 ? -3.420 14.881 12.494 1.00 90.56 203 ARG A N 1
ATOM 1605 C CA . ARG A 1 203 ? -3.554 14.715 13.946 1.00 90.56 203 ARG A CA 1
ATOM 1606 C C . ARG A 1 203 ? -3.613 13.265 14.406 1.00 90.56 203 ARG A C 1
ATOM 1608 O O . ARG A 1 203 ? -3.997 12.348 13.684 1.00 90.56 203 ARG A O 1
ATOM 1615 N N . TRP A 1 204 ? -3.254 13.083 15.670 1.00 89.81 204 TRP A N 1
ATOM 1616 C CA . TRP A 1 204 ? -3.246 11.809 16.372 1.00 89.81 204 TRP A CA 1
ATOM 1617 C C . TRP A 1 204 ? -4.559 11.629 17.141 1.00 89.81 204 TRP A C 1
ATOM 1619 O O . TRP A 1 204 ? -4.885 12.475 17.968 1.00 89.81 204 TRP A O 1
ATOM 1629 N N . ILE A 1 205 ? -5.314 10.554 16.875 1.00 89.06 205 ILE A N 1
ATOM 1630 C CA . ILE A 1 205 ? -6.732 10.460 17.289 1.00 89.06 205 ILE A CA 1
ATOM 1631 C C . ILE A 1 205 ? -7.071 9.290 18.223 1.00 89.06 205 ILE A C 1
ATOM 1633 O O . ILE A 1 205 ? -8.238 8.944 18.367 1.00 89.06 205 ILE A O 1
ATOM 1637 N N . TRP A 1 206 ? -6.086 8.655 18.869 1.00 86.62 206 TRP A N 1
ATOM 1638 C CA . TRP A 1 206 ? -6.376 7.537 19.786 1.00 86.62 206 TRP A CA 1
ATOM 1639 C C . TRP A 1 206 ? -7.329 7.930 20.927 1.00 86.62 206 TRP A C 1
ATOM 1641 O O . TRP A 1 206 ? -8.227 7.158 21.253 1.00 86.62 206 TRP A O 1
ATOM 1651 N N . ASP A 1 207 ? -7.196 9.153 21.450 1.00 86.19 207 ASP A N 1
ATOM 1652 C CA . ASP A 1 207 ? -8.053 9.693 22.516 1.00 86.19 207 ASP A CA 1
ATOM 1653 C C . ASP A 1 207 ? -9.520 9.900 22.085 1.00 86.19 207 ASP A C 1
ATOM 1655 O O . ASP A 1 207 ? -10.405 10.032 22.928 1.00 86.19 207 ASP A O 1
ATOM 1659 N N . GLU A 1 208 ? -9.804 9.951 20.777 1.00 87.50 208 GLU A N 1
ATOM 1660 C CA . GLU A 1 208 ? -11.173 10.091 20.255 1.00 87.50 208 GLU A CA 1
ATOM 1661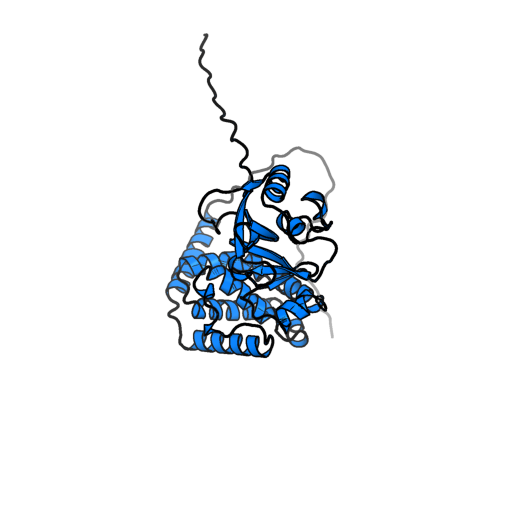 C C . GLU A 1 208 ? -11.919 8.751 20.187 1.00 87.50 208 GLU A C 1
ATOM 1663 O O . GLU A 1 208 ? -13.150 8.738 20.102 1.00 87.50 208 GLU A O 1
ATOM 1668 N N . ILE A 1 209 ? -11.185 7.634 20.221 1.00 85.31 209 ILE A N 1
ATOM 1669 C CA . ILE A 1 209 ? -11.741 6.276 20.195 1.00 85.31 209 ILE A CA 1
ATOM 1670 C C . ILE A 1 209 ? -12.089 5.834 21.615 1.00 85.31 209 ILE A C 1
ATOM 1672 O O . ILE A 1 209 ? -13.184 5.339 21.868 1.00 85.31 209 ILE A O 1
ATOM 1676 N N . GLY A 1 210 ? -11.169 6.047 22.553 1.00 83.38 210 GLY A N 1
ATOM 1677 C CA . GLY A 1 210 ? -11.314 5.649 23.947 1.00 83.38 210 GLY A CA 1
ATOM 1678 C C . GLY A 1 210 ? -10.132 6.125 24.786 1.00 83.38 210 GLY A C 1
ATOM 1679 O O . GLY A 1 210 ? -9.455 7.089 24.444 1.00 83.38 210 GLY A O 1
ATOM 1680 N N . ASP A 1 211 ? -9.865 5.434 25.891 1.00 81.06 211 ASP A N 1
ATOM 1681 C CA . ASP A 1 211 ? -8.703 5.729 26.737 1.00 81.06 211 ASP 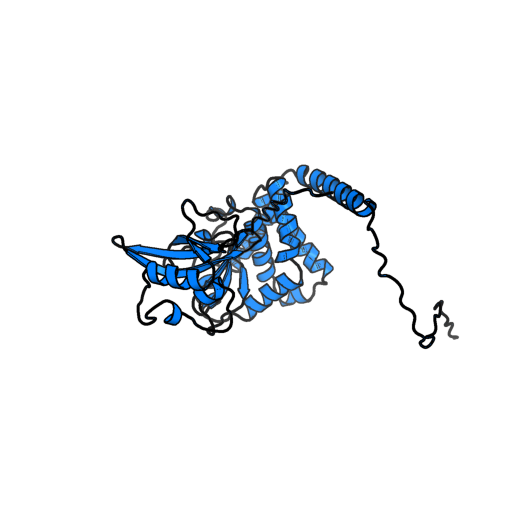A CA 1
ATOM 1682 C C . ASP A 1 211 ? -7.400 5.302 26.039 1.00 81.06 211 ASP A C 1
ATOM 1684 O O . ASP A 1 211 ? -7.075 4.114 25.995 1.00 81.06 211 ASP A O 1
ATOM 1688 N N . ALA A 1 212 ? -6.639 6.267 25.513 1.00 74.31 212 ALA A N 1
ATOM 1689 C CA . ALA A 1 212 ? -5.394 6.003 24.792 1.00 74.31 212 ALA A CA 1
ATOM 1690 C C . ALA A 1 212 ? -4.255 5.464 25.670 1.00 74.31 212 ALA A C 1
ATOM 1692 O O . ALA A 1 212 ? -3.209 5.081 25.143 1.00 74.31 212 ALA A O 1
ATOM 1693 N N . HIS A 1 213 ? -4.423 5.428 26.996 1.00 77.25 213 HIS A N 1
ATOM 1694 C CA . HIS A 1 213 ? -3.484 4.748 27.885 1.00 77.25 213 HIS A CA 1
ATOM 1695 C C . HIS A 1 213 ? -3.705 3.232 27.934 1.00 77.25 213 HIS A C 1
ATOM 1697 O O . HIS A 1 213 ? -2.846 2.514 28.455 1.00 77.25 213 HIS A O 1
ATOM 1703 N N . LYS A 1 214 ? -4.823 2.725 27.396 1.00 75.88 214 LYS A N 1
ATOM 1704 C CA . LYS A 1 214 ? -5.039 1.287 27.232 1.00 75.88 214 LYS A CA 1
ATOM 1705 C C . LYS A 1 214 ? -4.128 0.738 26.135 1.00 75.88 214 LYS A C 1
ATOM 1707 O O . LYS A 1 214 ? -3.915 1.357 25.099 1.00 75.88 214 LYS A O 1
ATOM 1712 N N . GLU A 1 215 ? -3.640 -0.480 26.346 1.00 67.94 215 GLU A N 1
ATOM 1713 C CA . GLU A 1 215 ? -2.850 -1.211 25.345 1.00 67.94 215 GLU A CA 1
ATOM 1714 C C . GLU A 1 215 ? -3.701 -1.633 24.131 1.00 67.94 215 GLU A C 1
ATOM 1716 O O . GLU A 1 215 ? -3.194 -1.759 23.015 1.00 67.94 215 GLU A O 1
ATOM 1721 N N . HIS A 1 216 ? -5.006 -1.832 24.345 1.00 76.38 216 HIS A N 1
ATOM 1722 C CA . HIS A 1 216 ? -5.963 -2.267 23.334 1.00 76.38 216 HIS A CA 1
ATOM 1723 C C . HIS A 1 216 ? -7.330 -1.621 23.557 1.00 76.38 216 HIS A C 1
ATOM 1725 O O . HIS A 1 216 ? -7.743 -1.430 24.704 1.00 76.38 216 HIS A O 1
ATOM 1731 N N . PHE A 1 217 ? -8.046 -1.371 22.463 1.00 79.19 217 PHE A N 1
ATOM 1732 C CA . PHE A 1 217 ? -9.428 -0.896 22.492 1.00 79.19 217 PHE A CA 1
ATOM 1733 C C . PHE A 1 217 ? -10.410 -2.053 22.308 1.00 79.19 217 PHE A C 1
ATOM 1735 O O . PHE A 1 217 ? -10.108 -3.068 21.667 1.00 79.19 217 PHE A O 1
ATOM 1742 N N . GLU A 1 218 ? -11.600 -1.880 22.867 1.00 81.81 218 GLU A N 1
ATOM 1743 C CA . GLU A 1 218 ? -12.733 -2.770 22.671 1.00 81.81 218 GLU A CA 1
ATOM 1744 C C . GLU A 1 218 ? -13.452 -2.454 21.355 1.00 81.81 218 GLU A C 1
ATOM 1746 O O . GLU A 1 218 ? -13.398 -1.344 20.830 1.00 81.81 218 GLU A O 1
ATOM 1751 N N . LEU A 1 219 ? -14.169 -3.440 20.812 1.00 81.88 219 LEU A N 1
ATOM 1752 C CA . LEU A 1 219 ? -14.852 -3.287 19.527 1.00 81.88 219 LEU A CA 1
ATOM 1753 C C . LEU A 1 219 ? -15.866 -2.132 19.525 1.00 81.88 219 LEU A C 1
ATOM 1755 O O . LEU A 1 219 ? -15.882 -1.326 18.599 1.00 81.88 219 LEU A O 1
ATOM 1759 N N . PHE A 1 220 ? -16.663 -2.005 20.586 1.00 85.12 220 PHE A N 1
ATOM 1760 C CA . PHE A 1 220 ? -17.706 -0.981 20.641 1.00 85.12 220 PHE A CA 1
ATOM 1761 C C . PHE A 1 220 ? -17.139 0.453 20.564 1.00 85.12 220 PHE A C 1
ATOM 1763 O O . PHE A 1 220 ? -17.837 1.359 20.110 1.00 85.12 220 PHE A O 1
ATOM 1770 N N . GLU A 1 221 ? -15.894 0.669 21.012 1.00 88.31 221 GLU A N 1
ATOM 1771 C CA . GLU A 1 221 ? -15.209 1.968 20.946 1.00 88.31 221 GLU A CA 1
ATOM 1772 C C . GLU A 1 221 ? -14.941 2.341 19.475 1.00 88.31 221 GLU A C 1
ATOM 1774 O O . GLU A 1 221 ? -15.202 3.468 19.047 1.00 88.31 221 GLU A O 1
ATOM 1779 N N . PHE A 1 222 ? -14.524 1.364 18.663 1.00 88.69 222 PHE A N 1
ATOM 1780 C CA . PHE A 1 222 ? -14.345 1.536 17.222 1.00 88.69 222 PHE A CA 1
ATOM 1781 C C . PHE A 1 222 ? -15.661 1.705 16.465 1.00 88.69 222 PHE A C 1
ATOM 1783 O O . PHE A 1 222 ? -15.731 2.567 15.590 1.00 88.69 222 PHE A O 1
ATOM 1790 N N . ASP A 1 223 ? -16.701 0.945 16.819 1.00 88.94 223 ASP A N 1
ATOM 1791 C CA . ASP A 1 223 ? -18.026 1.083 16.202 1.00 88.94 223 ASP A CA 1
ATOM 1792 C C . ASP A 1 223 ? -18.547 2.519 16.356 1.00 88.94 223 ASP A C 1
ATOM 1794 O O . ASP A 1 223 ? -18.911 3.170 15.376 1.00 88.94 223 ASP A O 1
ATOM 1798 N N . GLN A 1 224 ? -18.508 3.052 17.584 1.00 90.75 224 GLN A N 1
ATOM 1799 C CA . GLN A 1 224 ? -18.949 4.418 17.874 1.00 90.75 224 GLN A CA 1
ATOM 1800 C C . GLN A 1 224 ? -18.095 5.473 17.171 1.00 90.75 224 GLN A C 1
ATOM 1802 O O . GLN A 1 224 ? -18.615 6.514 16.758 1.00 90.75 224 GLN A O 1
ATOM 1807 N N . PHE A 1 225 ? -16.785 5.246 17.073 1.00 93.19 225 PHE A N 1
ATOM 1808 C CA . PHE A 1 225 ? -15.890 6.154 16.373 1.00 93.19 225 PHE A CA 1
ATOM 1809 C C . PHE A 1 225 ? -16.221 6.196 14.876 1.00 93.19 225 PHE A C 1
ATOM 1811 O O . PHE A 1 225 ? -16.504 7.269 14.343 1.00 93.19 225 PHE A O 1
ATOM 1818 N N . TYR A 1 226 ? -16.245 5.046 14.201 1.00 93.81 226 TYR A N 1
ATOM 1819 C CA . TYR A 1 226 ? -16.454 4.981 12.755 1.00 93.81 226 TYR A CA 1
ATOM 1820 C C . TYR A 1 226 ? -17.875 5.372 12.334 1.00 93.81 226 TYR A C 1
ATOM 1822 O O . TYR A 1 226 ? -18.033 6.010 11.291 1.00 93.81 226 TYR A O 1
ATOM 1830 N N . GLU A 1 227 ? -18.889 5.118 13.167 1.00 93.94 227 GLU A N 1
ATOM 1831 C CA . GLU A 1 227 ? -20.249 5.613 12.931 1.00 93.94 227 GLU A CA 1
ATOM 1832 C C . GLU A 1 227 ? -20.294 7.146 12.856 1.00 93.94 227 GLU A C 1
ATOM 1834 O O . GLU A 1 227 ? -20.881 7.705 11.925 1.00 93.94 227 GLU A O 1
ATOM 1839 N N . LYS A 1 228 ? -19.597 7.846 13.764 1.00 93.25 228 LYS A N 1
ATOM 1840 C CA . LYS A 1 228 ? -19.480 9.318 13.728 1.00 93.25 228 LYS A CA 1
ATOM 1841 C C . LYS A 1 228 ? -18.755 9.822 12.479 1.00 93.25 228 LYS A C 1
ATOM 1843 O O . LYS A 1 228 ? -19.010 10.942 12.049 1.00 93.25 228 LYS A O 1
ATOM 1848 N N . GLN A 1 229 ? -17.883 9.002 11.892 1.00 93.44 229 GLN A N 1
ATOM 1849 C CA . GLN A 1 229 ? -17.177 9.299 10.640 1.00 93.44 229 GLN A CA 1
ATOM 1850 C C . GLN A 1 229 ? -17.996 8.943 9.384 1.00 93.44 229 GLN A C 1
ATOM 1852 O O . GLN A 1 229 ? -17.508 9.100 8.262 1.00 93.44 229 GLN A O 1
ATOM 1857 N N . GLY A 1 230 ? -19.240 8.475 9.543 1.00 94.31 230 GLY A N 1
ATOM 1858 C CA . GLY A 1 230 ? -20.128 8.115 8.437 1.00 94.31 230 GLY A CA 1
ATOM 1859 C C . GLY A 1 230 ? -19.859 6.728 7.852 1.00 94.31 230 GLY A C 1
ATOM 1860 O O . GLY A 1 230 ? -20.171 6.486 6.684 1.00 94.31 230 GLY A O 1
ATOM 1861 N N . TYR A 1 231 ? -19.271 5.827 8.636 1.00 94.94 231 TYR A N 1
ATOM 1862 C CA . TYR A 1 231 ? -19.061 4.435 8.258 1.00 94.94 231 TYR A CA 1
ATOM 1863 C C . TYR A 1 231 ? -19.954 3.502 9.074 1.00 94.94 231 TYR A C 1
ATOM 1865 O O . TYR A 1 231 ? -20.306 3.787 10.212 1.00 94.94 231 TYR A O 1
ATOM 1873 N N . ILE A 1 232 ? -20.310 2.363 8.494 1.00 94.00 232 ILE A N 1
ATOM 1874 C CA . ILE A 1 232 ? -21.060 1.302 9.163 1.00 94.00 232 ILE A CA 1
ATOM 1875 C C . ILE A 1 232 ? -20.311 -0.016 9.028 1.00 94.00 232 ILE A C 1
ATOM 1877 O O . ILE A 1 232 ? -19.707 -0.295 7.989 1.00 94.00 232 ILE A O 1
ATOM 1881 N N . GLN A 1 233 ? -20.356 -0.837 10.073 1.00 91.06 233 GLN A N 1
ATOM 1882 C CA . GLN A 1 233 ? -19.773 -2.169 10.020 1.00 91.06 233 GLN A CA 1
ATOM 1883 C C . GLN A 1 233 ? -20.539 -3.023 9.000 1.00 91.06 233 GLN A C 1
ATOM 1885 O O . GLN A 1 233 ? -21.764 -3.158 9.060 1.00 91.06 233 GLN A O 1
ATOM 1890 N N . ARG A 1 234 ? -19.813 -3.635 8.066 1.00 87.69 234 ARG A N 1
ATOM 1891 C CA . ARG A 1 234 ? -20.368 -4.609 7.130 1.00 87.69 234 ARG A CA 1
ATOM 1892 C C . ARG A 1 234 ? -20.541 -5.953 7.837 1.00 87.69 234 ARG A C 1
ATOM 1894 O O . ARG A 1 234 ? -19.662 -6.408 8.568 1.00 87.69 234 ARG A O 1
ATOM 1901 N N . SER A 1 235 ? -21.668 -6.612 7.587 1.00 78.69 235 SER A N 1
ATOM 1902 C CA . SER A 1 235 ? -21.887 -7.998 8.008 1.00 78.69 235 SER A CA 1
ATOM 1903 C C . SER A 1 235 ? -21.440 -8.983 6.921 1.00 78.69 235 SER A C 1
ATOM 1905 O O . SER A 1 235 ? -21.515 -8.688 5.728 1.00 78.69 235 SER A O 1
ATOM 1907 N N . GLY A 1 236 ? -20.993 -10.172 7.329 1.00 76.88 236 GLY A N 1
ATOM 1908 C CA . GLY A 1 236 ? -20.589 -11.240 6.410 1.00 76.88 236 GLY A CA 1
ATOM 1909 C C . GLY A 1 236 ? -19.097 -11.247 6.071 1.00 76.88 236 GLY A C 1
ATOM 1910 O O . GLY A 1 236 ? -18.271 -10.758 6.838 1.00 76.88 236 GLY A O 1
ATOM 1911 N N . SER A 1 237 ? -18.751 -11.878 4.947 1.00 77.62 237 SER A N 1
ATOM 1912 C CA . SER A 1 237 ? -17.366 -11.983 4.480 1.00 77.62 237 SER A CA 1
ATOM 1913 C C . SER A 1 237 ? -16.833 -10.637 4.000 1.00 77.62 237 SER A C 1
ATOM 1915 O O . SER A 1 237 ? -17.559 -9.875 3.357 1.00 77.62 237 SER A O 1
ATOM 1917 N N . MET A 1 238 ? -15.548 -10.393 4.262 1.00 81.62 238 MET A N 1
ATOM 1918 C CA . MET A 1 238 ? -14.849 -9.198 3.805 1.00 81.62 238 MET A CA 1
ATOM 1919 C C . MET A 1 238 ? -14.859 -9.114 2.276 1.00 81.62 238 MET A C 1
ATOM 1921 O O . MET A 1 238 ? -14.473 -10.058 1.589 1.00 81.62 238 MET A O 1
ATOM 1925 N N . ASP A 1 239 ? -15.310 -7.979 1.758 1.00 82.38 239 ASP A N 1
ATOM 1926 C CA . ASP A 1 239 ? -15.389 -7.695 0.331 1.00 82.38 239 ASP A CA 1
ATOM 1927 C C . ASP A 1 239 ? -14.263 -6.744 -0.064 1.00 82.38 239 ASP A C 1
ATOM 1929 O O . ASP A 1 239 ? -14.335 -5.540 0.174 1.00 82.38 239 ASP A O 1
ATOM 1933 N N . LEU A 1 240 ? -13.209 -7.297 -0.659 1.00 81.31 240 LEU A N 1
ATOM 1934 C CA . LEU A 1 240 ? -12.011 -6.542 -1.024 1.00 81.31 240 LEU A CA 1
ATOM 1935 C C . LEU A 1 240 ? -12.204 -5.648 -2.261 1.00 81.31 240 LEU A C 1
ATOM 1937 O O . LEU A 1 240 ? -11.272 -4.964 -2.672 1.00 81.31 240 LEU A O 1
ATOM 1941 N N . THR A 1 241 ? -13.393 -5.664 -2.870 1.00 79.88 241 THR A N 1
ATOM 1942 C CA . THR A 1 241 ? -13.707 -4.870 -4.067 1.00 79.88 241 THR A CA 1
ATOM 1943 C C . THR A 1 241 ? -14.346 -3.522 -3.749 1.00 79.88 241 THR A C 1
ATOM 1945 O O . THR A 1 241 ? -14.494 -2.690 -4.642 1.00 79.88 241 THR A O 1
ATOM 1948 N N . VAL A 1 242 ? -14.707 -3.292 -2.484 1.00 85.19 242 VAL A N 1
ATOM 1949 C CA . VAL A 1 242 ? -15.401 -2.085 -2.034 1.00 85.19 242 VAL A CA 1
ATOM 1950 C C . VAL A 1 242 ? -14.458 -1.218 -1.210 1.00 85.19 242 VAL A C 1
ATOM 1952 O O . VAL A 1 242 ? -13.763 -1.710 -0.313 1.00 85.19 242 VAL A O 1
ATOM 1955 N N . GLU A 1 243 ? -14.479 0.087 -1.482 1.00 91.62 243 GLU A N 1
ATOM 1956 C CA . GLU A 1 243 ? -13.771 1.067 -0.663 1.00 91.62 243 GLU A CA 1
ATOM 1957 C C . GLU A 1 243 ? -14.253 0.970 0.787 1.00 91.62 243 GLU A C 1
ATOM 1959 O O . GLU A 1 243 ? -15.446 1.070 1.091 1.00 91.62 243 GLU A O 1
ATOM 1964 N N . SER A 1 244 ? -13.324 0.689 1.690 1.00 94.56 244 SER A N 1
ATOM 1965 C CA . SER A 1 244 ? -13.675 0.310 3.053 1.00 94.56 244 SER A CA 1
ATOM 1966 C C . SER A 1 244 ? -12.510 0.474 4.007 1.00 94.56 244 SER A C 1
ATOM 1968 O O . SER A 1 244 ? -11.356 0.487 3.598 1.00 94.56 244 SER A O 1
ATOM 1970 N N . ILE A 1 245 ? -12.812 0.572 5.296 1.00 96.25 245 ILE A N 1
ATOM 1971 C CA . ILE A 1 245 ? -11.825 0.552 6.370 1.00 96.25 245 ILE A CA 1
ATOM 1972 C C . ILE A 1 245 ? -11.753 -0.861 6.930 1.00 96.25 245 ILE A C 1
ATOM 1974 O O . ILE A 1 245 ? -12.784 -1.461 7.236 1.00 96.25 245 ILE A O 1
ATOM 1978 N N . ILE A 1 246 ? -10.539 -1.382 7.077 1.00 94.56 246 ILE A N 1
ATOM 1979 C CA . ILE A 1 246 ? -10.283 -2.706 7.636 1.00 94.56 246 ILE A CA 1
ATOM 1980 C C . ILE A 1 246 ? -9.607 -2.546 8.987 1.00 94.56 246 ILE A C 1
ATOM 1982 O O . ILE A 1 246 ? -8.536 -1.949 9.081 1.00 94.56 246 ILE A O 1
ATOM 1986 N N . LEU A 1 247 ? -10.241 -3.090 10.021 1.00 91.81 247 LEU A N 1
ATOM 1987 C CA . LEU A 1 247 ? -9.724 -3.087 11.381 1.00 91.81 247 LEU A CA 1
ATOM 1988 C C . LEU A 1 247 ? -8.952 -4.376 11.658 1.00 91.81 247 LEU A C 1
ATOM 1990 O O . LEU A 1 247 ? -9.423 -5.470 11.331 1.00 91.81 247 LEU A O 1
ATOM 1994 N N . PHE A 1 248 ? -7.797 -4.235 12.298 1.00 90.81 248 PHE A N 1
ATOM 1995 C CA . PHE A 1 248 ? -6.893 -5.326 12.641 1.00 90.81 248 PHE A CA 1
ATOM 1996 C C . PHE A 1 248 ? -6.853 -5.551 14.147 1.00 90.81 248 PHE A C 1
ATOM 1998 O O . PHE A 1 248 ? -6.973 -4.617 14.952 1.00 90.81 248 PHE A O 1
ATOM 2005 N N . GLY A 1 249 ? -6.644 -6.805 14.530 1.00 88.00 249 GLY A N 1
ATOM 2006 C CA . GLY A 1 249 ? -6.381 -7.132 15.917 1.00 88.00 249 GLY A CA 1
ATOM 2007 C C . GLY A 1 249 ? -6.145 -8.605 16.183 1.00 88.00 249 GLY A C 1
ATOM 2008 O O . GLY A 1 249 ? -6.202 -9.462 15.300 1.00 88.00 249 GLY A O 1
ATOM 2009 N N . HIS A 1 250 ? -5.921 -8.895 17.460 1.00 85.75 250 HIS A N 1
ATOM 2010 C CA . HIS A 1 250 ? -5.719 -10.249 17.962 1.00 85.75 250 HIS A CA 1
ATOM 2011 C C . HIS A 1 250 ? -6.970 -10.755 18.659 1.00 85.75 250 HIS A C 1
ATOM 2013 O O . HIS A 1 250 ? -7.631 -10.019 19.392 1.00 85.75 250 HIS A O 1
ATOM 2019 N N . LYS A 1 251 ? -7.275 -12.042 18.491 1.00 77.69 251 LYS A N 1
ATOM 2020 C CA . LYS A 1 251 ? -8.312 -12.709 19.280 1.00 77.69 251 LYS A CA 1
ATOM 2021 C C . LYS A 1 251 ? -7.657 -13.527 20.384 1.00 77.69 251 LYS A C 1
ATOM 2023 O O . LYS A 1 251 ? -7.138 -14.611 20.133 1.00 77.69 251 LYS A O 1
ATOM 2028 N N . LYS A 1 252 ? -7.726 -13.040 21.624 1.00 77.94 252 LYS A N 1
ATOM 2029 C CA . LYS A 1 252 ? -7.150 -13.714 22.796 1.00 77.94 252 LYS A CA 1
ATOM 2030 C C . LYS A 1 252 ? -8.236 -13.980 23.829 1.00 77.94 252 LYS A C 1
ATOM 2032 O O . LYS A 1 252 ? -8.907 -13.062 24.283 1.00 77.94 252 LYS A O 1
ATOM 2037 N N . ASN A 1 253 ? -8.436 -15.250 24.190 1.00 76.50 253 ASN A N 1
ATOM 2038 C CA . ASN A 1 253 ? -9.453 -15.680 25.164 1.00 76.50 253 ASN A CA 1
ATOM 2039 C C . ASN A 1 253 ? -10.879 -15.165 24.866 1.00 76.50 253 ASN A C 1
ATOM 2041 O O . ASN A 1 253 ? -11.651 -14.896 25.780 1.00 76.50 253 ASN A O 1
ATOM 2045 N N . GLY A 1 254 ? -11.228 -15.013 23.584 1.00 67.81 254 GLY A N 1
ATOM 2046 C CA . GLY A 1 254 ? -12.538 -14.506 23.158 1.00 67.81 254 GLY A CA 1
ATOM 2047 C C . GLY A 1 254 ? -12.679 -12.980 23.149 1.00 67.81 254 GLY A C 1
ATOM 2048 O O . GLY A 1 254 ? -13.730 -12.499 22.740 1.00 67.81 254 GLY A O 1
ATOM 2049 N N . ILE A 1 255 ? -11.639 -12.235 23.531 1.00 72.12 255 ILE A N 1
ATOM 2050 C CA . ILE A 1 255 ? -11.602 -10.769 23.508 1.00 72.12 255 ILE A CA 1
ATOM 2051 C C . ILE A 1 255 ? -10.793 -10.309 22.292 1.00 72.12 255 ILE A C 1
ATOM 2053 O O . ILE A 1 255 ? -9.734 -10.874 21.996 1.00 72.12 255 ILE A O 1
ATOM 2057 N N . TYR A 1 256 ? -11.304 -9.299 21.586 1.00 75.50 256 TYR A N 1
ATOM 2058 C CA . TYR A 1 256 ? -10.578 -8.633 20.509 1.00 75.50 256 TYR A CA 1
ATOM 2059 C C . TYR A 1 256 ? -9.652 -7.563 21.081 1.00 75.50 256 TYR A C 1
ATOM 2061 O O . TYR A 1 256 ? -10.075 -6.723 21.867 1.00 75.50 256 TYR A O 1
ATOM 2069 N N . GLN A 1 257 ? -8.389 -7.612 20.676 1.00 81.75 257 GLN A N 1
ATOM 2070 C CA . GLN A 1 257 ? -7.360 -6.640 21.013 1.00 81.75 257 GLN A CA 1
ATOM 2071 C C . GLN A 1 257 ? -7.051 -5.820 19.762 1.00 81.75 257 GLN A C 1
ATOM 2073 O O . GLN A 1 257 ? -6.307 -6.271 18.891 1.00 81.75 257 GLN A O 1
ATOM 2078 N N . LEU A 1 258 ? -7.683 -4.653 19.650 1.00 81.69 258 LEU A N 1
ATOM 2079 C CA . LEU A 1 258 ? -7.720 -3.846 18.431 1.00 81.69 258 LEU A CA 1
ATOM 2080 C C . LEU A 1 258 ? -6.761 -2.653 18.561 1.00 81.69 258 LEU A C 1
ATOM 2082 O O . LEU A 1 258 ? -6.848 -1.906 19.538 1.00 81.69 258 LEU A O 1
ATOM 2086 N N . LYS A 1 259 ? -5.834 -2.485 17.606 1.00 80.38 259 LYS A N 1
ATOM 2087 C CA . LYS A 1 259 ? -4.829 -1.395 17.639 1.00 80.38 259 LYS A CA 1
ATOM 2088 C C . LYS A 1 259 ? -4.340 -0.890 16.275 1.00 80.38 259 LYS A C 1
ATOM 2090 O O . LYS A 1 259 ? -3.403 -0.095 16.226 1.00 80.38 259 LYS A O 1
ATOM 2095 N N . HIS A 1 260 ? -4.941 -1.332 15.171 1.00 90.56 260 HIS A N 1
ATOM 2096 C CA . HIS A 1 260 ? -4.510 -0.943 13.827 1.00 90.56 260 HIS A CA 1
ATOM 2097 C C . HIS A 1 260 ? -5.674 -0.941 12.842 1.00 90.56 260 HIS A C 1
ATOM 2099 O O . HIS A 1 260 ? -6.617 -1.716 12.994 1.00 90.56 260 HIS A O 1
ATOM 2105 N N . ALA A 1 261 ? -5.597 -0.072 11.840 1.00 92.94 261 ALA A N 1
ATOM 2106 C CA . ALA A 1 261 ? -6.545 -0.028 10.741 1.00 92.94 261 ALA A CA 1
ATOM 2107 C C . ALA A 1 261 ? -5.866 0.479 9.470 1.00 92.94 261 ALA A C 1
ATOM 2109 O O . ALA A 1 261 ? -4.860 1.189 9.510 1.00 92.94 261 ALA A O 1
ATOM 2110 N N . GLY A 1 262 ? -6.477 0.168 8.340 1.00 95.12 262 GLY A N 1
ATOM 2111 C CA . GLY A 1 262 ? -6.146 0.759 7.054 1.00 95.12 262 GLY A CA 1
ATOM 2112 C C . GLY A 1 262 ? -7.382 0.825 6.177 1.00 95.12 262 GLY A C 1
ATOM 2113 O O . GLY A 1 262 ? -8.487 0.511 6.623 1.00 95.12 262 GLY A O 1
ATOM 2114 N N . LYS A 1 263 ? -7.210 1.222 4.923 1.00 95.62 263 LYS A N 1
ATOM 2115 C CA . LYS A 1 263 ? -8.315 1.371 3.976 1.00 95.62 263 LYS A CA 1
ATOM 2116 C C . LYS A 1 263 ? -8.058 0.631 2.679 1.00 95.62 263 LYS A C 1
ATOM 2118 O O . LYS A 1 263 ? -6.963 0.688 2.133 1.00 95.62 263 LYS A O 1
ATOM 2123 N N . ILE A 1 264 ? -9.078 -0.031 2.164 1.00 93.69 264 ILE A N 1
ATOM 2124 C CA . ILE A 1 264 ? -9.140 -0.438 0.768 1.00 93.69 264 ILE A CA 1
ATOM 2125 C C . ILE A 1 264 ? -9.567 0.790 -0.020 1.00 93.69 264 ILE A C 1
ATOM 2127 O O . ILE A 1 264 ? -10.612 1.366 0.271 1.00 93.69 264 ILE A O 1
ATOM 2131 N N . ASN A 1 265 ? -8.753 1.210 -0.981 1.00 91.00 265 ASN A N 1
ATOM 2132 C CA . ASN A 1 265 ? -9.095 2.322 -1.858 1.00 91.00 265 ASN A CA 1
ATOM 2133 C C . ASN A 1 265 ? -9.976 1.872 -3.034 1.00 91.00 265 ASN A C 1
ATOM 2135 O O . ASN A 1 265 ? -10.154 0.683 -3.291 1.00 91.00 265 ASN A O 1
ATOM 2139 N N . GLU A 1 266 ? -10.475 2.838 -3.801 1.00 87.44 266 GLU A N 1
ATOM 2140 C CA . GLU A 1 266 ? -11.287 2.639 -5.013 1.00 87.44 266 GLU A CA 1
ATOM 2141 C C . GLU A 1 266 ? -10.630 1.761 -6.102 1.00 87.44 266 GLU A C 1
ATOM 2143 O O . GLU A 1 266 ? -11.286 1.295 -7.034 1.00 87.44 266 GLU A O 1
ATOM 2148 N N . HIS A 1 267 ? -9.324 1.515 -6.003 1.00 88.31 267 HIS A N 1
ATOM 2149 C CA . HIS A 1 267 ? -8.555 0.692 -6.932 1.00 88.31 267 HIS A CA 1
ATOM 2150 C C . HIS A 1 267 ? -8.279 -0.725 -6.391 1.00 88.31 267 HIS A C 1
ATOM 2152 O O . HIS A 1 267 ? -7.631 -1.534 -7.064 1.00 88.31 267 HIS A O 1
ATOM 2158 N N . GLY A 1 268 ? -8.796 -1.044 -5.201 1.00 87.38 268 GLY A N 1
ATOM 2159 C CA . GLY A 1 268 ? -8.681 -2.349 -4.557 1.00 87.38 268 GLY A CA 1
ATOM 2160 C C . GLY A 1 268 ? -7.330 -2.603 -3.887 1.00 87.38 268 GLY A C 1
ATOM 2161 O O . GLY A 1 268 ? -7.040 -3.747 -3.554 1.00 87.38 268 GLY A O 1
ATOM 2162 N N . PHE A 1 269 ? -6.489 -1.580 -3.705 1.00 91.44 269 PHE A N 1
ATOM 2163 C CA . PHE A 1 269 ? -5.302 -1.707 -2.859 1.00 91.44 269 PHE A CA 1
ATOM 2164 C C . PHE A 1 269 ? -5.658 -1.432 -1.409 1.00 91.44 269 PHE A C 1
ATOM 2166 O O . PHE A 1 269 ? -6.438 -0.524 -1.120 1.00 91.44 269 PHE A O 1
ATOM 2173 N N . TYR A 1 270 ? -5.005 -2.149 -0.501 1.00 93.44 270 TYR A N 1
ATOM 2174 C CA . TYR A 1 270 ? -5.052 -1.836 0.916 1.00 93.44 270 TYR A CA 1
ATOM 2175 C C . TYR A 1 270 ? -3.925 -0.865 1.272 1.00 93.44 270 TYR A C 1
ATOM 2177 O O . TYR A 1 270 ? -2.763 -1.110 0.971 1.00 93.44 270 TYR A O 1
ATOM 2185 N N . GLN A 1 271 ? -4.260 0.253 1.899 1.00 94.69 271 GLN A N 1
ATOM 2186 C CA . GLN A 1 271 ? -3.322 1.249 2.388 1.00 94.69 271 GLN A CA 1
ATOM 2187 C C . GLN A 1 271 ? -3.345 1.254 3.913 1.00 94.69 271 GLN A C 1
ATOM 2189 O O . GLN A 1 271 ? -4.418 1.383 4.503 1.00 94.69 271 GLN A O 1
ATOM 2194 N N . SER A 1 272 ? -2.179 1.176 4.549 1.00 93.19 272 SER A N 1
ATOM 2195 C CA . SER A 1 272 ? -2.084 1.269 6.005 1.00 93.19 272 SER A CA 1
ATOM 2196 C C . SER A 1 272 ? -0.841 2.010 6.47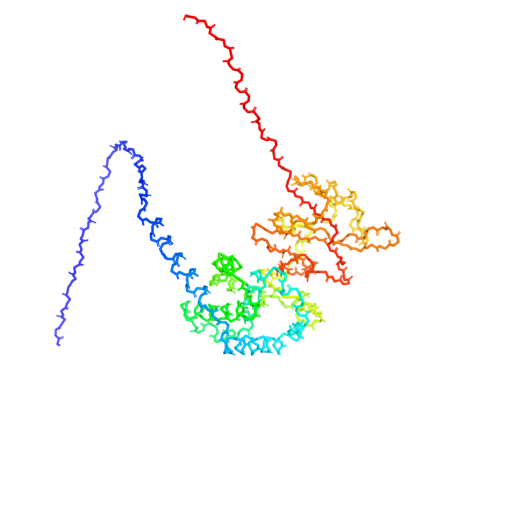6 1.00 93.19 272 SER A C 1
ATOM 2198 O O . SER A 1 272 ? 0.249 1.891 5.905 1.00 93.19 272 SER A O 1
ATOM 2200 N N . LYS A 1 273 ? -1.006 2.776 7.556 1.00 93.00 273 LYS A N 1
ATOM 2201 C CA . LYS A 1 273 ? 0.081 3.500 8.214 1.00 93.00 273 LYS A CA 1
ATOM 2202 C C . LYS A 1 273 ? 0.657 2.705 9.379 1.00 93.00 273 LYS A C 1
ATOM 2204 O O . LYS A 1 273 ? -0.055 2.291 10.285 1.00 93.00 273 LYS A O 1
ATOM 2209 N N . GLN A 1 274 ? 1.973 2.554 9.395 1.00 88.69 274 GLN A N 1
ATOM 2210 C CA . GLN A 1 274 ? 2.677 1.633 10.282 1.00 88.69 274 GLN A CA 1
ATOM 2211 C C . GLN A 1 274 ? 3.091 2.320 11.589 1.00 88.69 274 GLN A C 1
ATOM 2213 O O . GLN A 1 274 ? 4.220 2.789 11.726 1.00 88.69 274 GLN A O 1
ATOM 2218 N N . HIS A 1 275 ? 2.180 2.410 12.563 1.00 83.56 275 HIS A N 1
ATOM 2219 C CA . HIS A 1 275 ? 2.397 3.119 13.835 1.00 83.56 275 HIS A CA 1
ATOM 2220 C C . HIS A 1 275 ? 2.836 4.588 13.621 1.00 83.56 275 HIS A C 1
ATOM 2222 O O . HIS A 1 275 ? 2.130 5.354 12.967 1.00 83.56 275 HIS A O 1
ATOM 2228 N N . THR A 1 276 ? 3.993 5.006 14.151 1.00 84.50 276 THR A N 1
ATOM 2229 C CA . THR A 1 276 ? 4.581 6.330 13.869 1.00 84.50 276 THR A CA 1
ATOM 2230 C C . THR A 1 276 ? 5.340 6.373 12.551 1.00 84.50 276 THR A C 1
ATOM 2232 O O . THR A 1 276 ? 5.796 7.452 12.184 1.00 84.50 276 THR A O 1
ATOM 2235 N N . GLY A 1 277 ? 5.495 5.224 11.886 1.00 86.88 277 GLY A N 1
ATOM 2236 C CA . GLY A 1 277 ? 6.118 5.014 10.587 1.00 86.88 277 GLY A CA 1
ATOM 2237 C C . GLY A 1 277 ? 5.342 5.613 9.418 1.00 86.88 277 GLY A C 1
ATOM 2238 O O . GLY A 1 277 ? 4.469 6.471 9.570 1.00 86.88 277 GLY A O 1
ATOM 2239 N N . GLY A 1 278 ? 5.750 5.203 8.226 1.00 91.31 278 GLY A N 1
ATOM 2240 C CA . GLY A 1 278 ? 5.195 5.642 6.960 1.00 91.31 278 GLY A CA 1
ATOM 2241 C C . GLY A 1 278 ? 3.911 4.918 6.588 1.00 91.31 278 GLY A C 1
ATOM 2242 O O . GLY A 1 278 ? 3.481 3.969 7.252 1.00 91.31 278 GLY A O 1
ATOM 2243 N N . THR A 1 279 ? 3.318 5.384 5.497 1.00 93.38 279 THR A N 1
ATOM 2244 C CA . THR A 1 279 ? 2.121 4.791 4.906 1.00 93.38 279 THR A CA 1
ATOM 2245 C C . THR A 1 279 ? 2.524 3.889 3.753 1.00 93.38 279 THR A C 1
ATOM 2247 O O . THR A 1 279 ? 3.323 4.273 2.889 1.00 93.38 279 THR A O 1
ATOM 2250 N N . LEU A 1 280 ? 1.967 2.684 3.757 1.00 92.88 280 LEU A N 1
ATOM 2251 C CA . LEU A 1 280 ? 2.264 1.629 2.806 1.00 92.88 280 LEU A CA 1
ATOM 2252 C C . LEU A 1 280 ? 1.043 1.270 1.983 1.00 92.88 280 LEU A C 1
ATOM 2254 O O . LEU A 1 280 ? -0.082 1.309 2.472 1.00 92.88 280 LEU A O 1
ATOM 2258 N N . LEU A 1 281 ? 1.304 0.876 0.745 1.00 93.62 281 LEU A N 1
ATOM 2259 C CA . LEU A 1 281 ? 0.341 0.254 -0.145 1.00 93.62 281 LEU A CA 1
ATOM 2260 C C . LEU A 1 281 ? 0.623 -1.248 -0.219 1.00 93.62 281 LEU A C 1
ATOM 2262 O O . LEU A 1 281 ? 1.754 -1.641 -0.492 1.00 93.62 281 LEU A O 1
ATOM 2266 N N . TRP A 1 282 ? -0.407 -2.060 -0.032 1.00 91.12 282 TRP A N 1
ATOM 2267 C CA . TRP A 1 282 ? -0.399 -3.520 0.019 1.00 91.12 282 TRP A CA 1
ATOM 2268 C C . TRP A 1 282 ? -1.402 -4.085 -0.996 1.00 91.12 282 TRP A C 1
ATOM 2270 O O . TRP A 1 282 ? -2.365 -3.397 -1.360 1.00 91.12 282 TRP A O 1
ATOM 2280 N N . PRO A 1 283 ? -1.236 -5.341 -1.450 1.00 87.44 283 PRO A N 1
ATOM 2281 C CA . PRO A 1 283 ? -2.145 -5.928 -2.429 1.00 87.44 283 PRO A CA 1
ATOM 2282 C C . PRO A 1 283 ? -3.522 -6.221 -1.827 1.00 87.44 283 PRO A C 1
ATOM 2284 O O . PRO A 1 283 ? -4.520 -6.157 -2.533 1.00 87.44 283 PRO A O 1
ATOM 2287 N N . ALA A 1 284 ? -3.571 -6.524 -0.528 1.00 87.12 284 ALA A N 1
ATOM 2288 C CA . ALA A 1 284 ? -4.778 -6.815 0.234 1.00 87.12 284 ALA A CA 1
ATOM 2289 C C . ALA A 1 284 ? -4.492 -6.674 1.744 1.00 87.12 284 ALA A C 1
ATOM 2291 O O . ALA A 1 284 ? -3.324 -6.702 2.135 1.00 87.12 284 ALA A O 1
ATOM 2292 N N . PRO A 1 285 ? -5.519 -6.588 2.610 1.00 88.31 285 PRO A N 1
ATOM 2293 C CA . PRO A 1 285 ? -5.332 -6.474 4.059 1.00 88.31 285 PRO A CA 1
ATOM 2294 C C . PRO A 1 285 ? -4.554 -7.644 4.667 1.00 88.31 285 PRO A C 1
ATOM 2296 O O . PRO A 1 285 ? -3.684 -7.443 5.503 1.00 88.31 285 PRO A O 1
ATOM 2299 N N . ILE A 1 286 ? -4.794 -8.870 4.197 1.00 85.00 286 ILE A N 1
ATOM 2300 C CA . ILE A 1 286 ? -4.092 -10.061 4.701 1.00 85.00 286 ILE A CA 1
ATOM 2301 C C . ILE A 1 286 ? -2.566 -9.987 4.512 1.00 85.00 286 ILE A C 1
ATOM 2303 O O . ILE A 1 286 ? -1.824 -10.648 5.224 1.00 85.00 286 ILE A O 1
ATOM 2307 N N . ALA A 1 287 ? -2.084 -9.154 3.583 1.00 82.88 287 ALA A N 1
ATOM 2308 C CA . ALA A 1 287 ? -0.658 -8.943 3.363 1.00 82.88 287 ALA A CA 1
ATOM 2309 C C . ALA A 1 287 ? 0.015 -8.065 4.442 1.00 82.88 287 ALA A C 1
ATOM 2311 O O . ALA A 1 287 ? 1.237 -8.093 4.542 1.00 82.88 287 ALA A O 1
ATOM 2312 N N . ASP A 1 288 ? -0.764 -7.305 5.222 1.00 86.19 288 ASP A N 1
ATOM 2313 C CA . ASP A 1 288 ? -0.315 -6.476 6.361 1.00 86.19 288 ASP A CA 1
ATOM 2314 C C . ASP A 1 288 ? -0.475 -7.213 7.708 1.00 86.19 288 ASP A C 1
ATOM 2316 O O . ASP A 1 288 ? -0.195 -6.660 8.772 1.00 86.19 288 ASP A O 1
ATOM 2320 N N . ALA A 1 289 ? -0.962 -8.460 7.689 1.00 84.12 289 ALA A N 1
ATOM 2321 C CA . ALA A 1 289 ? -1.105 -9.256 8.899 1.00 84.12 289 ALA A CA 1
ATOM 2322 C C . ALA A 1 289 ? 0.274 -9.599 9.480 1.00 84.12 289 ALA A C 1
ATOM 2324 O O . ALA A 1 289 ? 1.174 -10.048 8.770 1.00 84.12 289 ALA A O 1
ATOM 2325 N N . CYS A 1 290 ? 0.451 -9.378 10.782 1.00 81.00 290 CYS A N 1
ATOM 2326 C CA . CYS A 1 290 ? 1.715 -9.636 11.472 1.00 81.00 290 CYS A CA 1
ATOM 2327 C C . CYS A 1 290 ? 1.509 -9.819 12.980 1.00 81.00 290 CYS A C 1
ATOM 2329 O O . CYS A 1 290 ? 0.442 -9.524 13.518 1.00 81.00 290 CYS A O 1
ATOM 2331 N N . GLU A 1 291 ? 2.550 -10.272 13.686 1.00 82.50 291 GLU A N 1
ATOM 2332 C CA . GLU A 1 291 ? 2.502 -10.455 15.145 1.00 82.50 291 GLU A CA 1
ATOM 2333 C C . GLU A 1 291 ? 2.149 -9.154 15.879 1.00 82.50 291 GLU A C 1
ATOM 2335 O O . GLU A 1 291 ? 1.401 -9.176 16.856 1.00 82.50 291 GLU A O 1
ATOM 2340 N N . GLU A 1 292 ? 2.627 -8.011 15.384 1.00 83.81 292 GLU A N 1
ATOM 2341 C CA . GLU A 1 292 ? 2.323 -6.720 15.986 1.00 83.81 292 GLU A CA 1
ATOM 2342 C C . GLU A 1 292 ? 0.824 -6.418 15.849 1.00 83.81 292 GLU A C 1
ATOM 2344 O O . GLU A 1 292 ? 0.133 -6.356 16.862 1.00 83.81 292 GLU A O 1
ATOM 2349 N N . PHE A 1 293 ? 0.281 -6.279 14.638 1.00 84.56 293 PHE A N 1
ATOM 2350 C CA . PHE A 1 293 ? -1.086 -5.772 14.425 1.00 84.56 293 PHE A CA 1
ATOM 2351 C C . PHE A 1 293 ? -2.192 -6.832 14.466 1.00 84.56 293 PHE A C 1
ATOM 2353 O O . PHE A 1 293 ? -3.351 -6.486 14.698 1.00 84.56 293 PHE A O 1
ATOM 2360 N N . GLY A 1 294 ? -1.844 -8.104 14.300 1.00 85.81 294 GLY A N 1
ATOM 2361 C CA . GLY A 1 294 ? -2.784 -9.213 14.209 1.00 85.81 294 GLY A CA 1
ATOM 2362 C C . GLY A 1 294 ? -3.319 -9.402 12.797 1.00 85.81 294 GLY A C 1
ATOM 2363 O O . GLY A 1 294 ? -2.637 -9.120 11.816 1.00 85.81 294 GLY A O 1
ATOM 2364 N N . GLU A 1 295 ? -4.546 -9.900 12.710 1.00 86.88 295 GLU A N 1
ATOM 2365 C CA . GLU A 1 295 ? -5.202 -10.271 11.455 1.00 86.88 295 GLU A CA 1
ATOM 2366 C C . GLU A 1 295 ? -6.300 -9.254 11.102 1.00 86.88 295 GLU A C 1
ATOM 2368 O O . GLU A 1 295 ? -6.816 -8.580 12.002 1.00 86.88 295 GLU A O 1
ATOM 2373 N N . PRO A 1 296 ? -6.716 -9.145 9.829 1.00 89.12 296 PRO A N 1
ATOM 2374 C CA . PRO A 1 296 ? -7.892 -8.365 9.457 1.00 89.12 296 PRO A CA 1
ATOM 2375 C C . PRO A 1 296 ? -9.160 -8.998 10.055 1.00 89.12 296 PRO A C 1
ATOM 2377 O O . PRO A 1 296 ? -9.479 -10.158 9.793 1.00 89.12 296 PRO A O 1
ATOM 2380 N N . LEU A 1 297 ? -9.906 -8.236 10.858 1.00 86.81 297 LEU A N 1
ATOM 2381 C CA . LEU A 1 297 ? -11.059 -8.743 11.613 1.00 86.81 297 LEU A CA 1
ATOM 2382 C C . LEU A 1 297 ? -12.394 -8.215 11.100 1.00 86.81 297 LEU A C 1
ATOM 2384 O O . LEU A 1 297 ? -13.361 -8.971 11.010 1.00 86.81 297 LEU A O 1
ATOM 2388 N N . LEU A 1 298 ? -12.469 -6.914 10.821 1.00 88.06 298 LEU A N 1
ATOM 2389 C CA . LEU A 1 298 ? -13.729 -6.224 10.552 1.00 88.06 298 LEU A CA 1
ATOM 2390 C C . LEU A 1 298 ? -13.589 -5.255 9.394 1.00 88.06 298 LEU A C 1
ATOM 2392 O O . LEU A 1 298 ? -12.526 -4.680 9.179 1.00 88.06 298 LEU A O 1
ATOM 2396 N N . GLN A 1 299 ? -14.695 -5.065 8.683 1.00 92.62 299 GLN A N 1
ATOM 2397 C CA . GLN A 1 299 ? -14.796 -4.163 7.549 1.00 92.62 299 GLN A CA 1
ATOM 2398 C C . GLN A 1 299 ? -15.874 -3.118 7.823 1.00 92.62 299 GLN A C 1
ATOM 2400 O O . GLN A 1 299 ? -17.006 -3.467 8.153 1.00 92.62 299 GLN A O 1
ATOM 2405 N N . TYR A 1 300 ? -15.535 -1.850 7.626 1.00 94.62 300 TYR A N 1
ATOM 2406 C CA . TYR A 1 300 ? -16.460 -0.728 7.679 1.00 94.62 300 TYR A CA 1
ATOM 2407 C C . TYR A 1 300 ? -16.577 -0.097 6.295 1.00 94.62 300 TYR A C 1
ATOM 2409 O O . TYR A 1 300 ? -15.574 0.171 5.641 1.00 94.62 300 TYR A O 1
ATOM 2417 N N . VAL A 1 301 ? -17.801 0.149 5.844 1.00 94.19 301 VAL A N 1
ATOM 2418 C CA . VAL A 1 301 ? -18.098 0.777 4.549 1.00 94.19 301 VAL A CA 1
ATOM 2419 C C . VAL A 1 301 ? -18.770 2.120 4.776 1.00 94.19 301 VAL A C 1
ATOM 2421 O O . VAL A 1 301 ? -19.376 2.337 5.827 1.00 94.19 301 VAL A O 1
ATOM 2424 N N . ARG A 1 302 ? -18.669 3.039 3.813 1.00 92.69 302 ARG A N 1
ATOM 2425 C CA . ARG A 1 302 ? -19.426 4.293 3.876 1.00 92.69 302 ARG A CA 1
ATOM 2426 C C . ARG A 1 302 ? -20.918 3.985 3.989 1.00 92.69 302 ARG A C 1
ATOM 2428 O O . ARG A 1 302 ? -21.431 3.107 3.299 1.00 92.69 302 ARG A O 1
ATOM 2435 N N . LYS A 1 303 ? -21.609 4.706 4.871 1.00 88.50 303 LYS A N 1
ATOM 2436 C CA . LYS A 1 303 ? -23.066 4.653 4.953 1.00 88.50 303 LYS A CA 1
ATOM 2437 C C . LYS A 1 303 ? -23.615 5.235 3.651 1.00 88.50 303 LYS A C 1
ATOM 2439 O O . LYS A 1 303 ? -23.409 6.416 3.389 1.00 88.50 303 LYS A O 1
ATOM 2444 N N . GLU A 1 304 ? -24.259 4.413 2.829 1.00 78.75 304 GLU A N 1
ATOM 2445 C CA . GLU A 1 304 ? -24.958 4.915 1.645 1.00 78.75 304 GLU A CA 1
ATOM 2446 C C . GLU A 1 304 ? -26.008 5.938 2.103 1.00 78.75 304 GLU A C 1
ATOM 2448 O O . GLU A 1 304 ? -26.787 5.670 3.026 1.00 78.75 304 GLU A O 1
ATOM 2453 N N . GLU A 1 305 ? -26.002 7.134 1.507 1.00 52.59 305 GLU A N 1
ATOM 2454 C CA . GLU A 1 305 ? -27.101 8.073 1.710 1.00 52.59 305 GLU A CA 1
ATOM 2455 C C . GLU A 1 305 ? -28.378 7.417 1.171 1.00 52.59 305 GLU A C 1
ATOM 2457 O O . GLU A 1 305 ? -28.354 6.854 0.071 1.00 52.59 305 GLU A O 1
ATOM 2462 N N . PRO A 1 306 ? -29.497 7.438 1.917 1.00 44.38 306 PRO A N 1
ATOM 2463 C CA . PRO A 1 306 ? -30.751 6.952 1.377 1.00 44.38 306 PRO A CA 1
ATOM 2464 C C . PRO A 1 306 ? -31.063 7.766 0.122 1.00 44.38 306 PRO A C 1
ATOM 2466 O O . PRO A 1 306 ? -31.201 8.986 0.185 1.00 44.38 306 PRO A O 1
ATOM 2469 N N . VAL A 1 307 ? -31.160 7.082 -1.018 1.00 42.84 307 VAL A N 1
ATOM 2470 C CA . VAL A 1 307 ? -31.683 7.673 -2.247 1.00 42.84 307 VAL A CA 1
ATOM 2471 C C . VAL A 1 307 ? -33.073 8.194 -1.902 1.00 42.84 307 VAL A C 1
ATOM 2473 O O . VAL A 1 307 ? -33.964 7.394 -1.611 1.00 42.84 307 VAL A O 1
ATOM 2476 N N . GLU A 1 308 ? -33.261 9.516 -1.880 1.00 39.25 308 GLU A N 1
ATOM 2477 C CA . GLU A 1 308 ? -34.597 10.094 -1.787 1.00 39.25 308 GLU A CA 1
ATOM 2478 C C . GLU A 1 308 ? -35.407 9.533 -2.957 1.00 39.25 308 GLU A C 1
ATOM 2480 O O . GLU A 1 308 ? -35.184 9.867 -4.125 1.00 39.25 308 GLU A O 1
ATOM 2485 N N . SER A 1 309 ? -36.326 8.619 -2.644 1.00 42.28 309 SER A N 1
ATOM 2486 C CA . SER A 1 309 ? -37.333 8.154 -3.579 1.00 42.28 309 SER A CA 1
ATOM 2487 C C . SER A 1 309 ? -38.131 9.379 -3.994 1.00 42.28 309 SER A C 1
ATOM 2489 O O . SER A 1 309 ? -38.954 9.893 -3.234 1.00 42.28 309 SER A O 1
ATOM 2491 N N . THR A 1 310 ? -37.876 9.874 -5.200 1.00 43.00 310 THR A N 1
ATOM 2492 C CA . THR A 1 310 ? -38.752 10.837 -5.860 1.00 43.00 310 THR A CA 1
ATOM 2493 C C . THR A 1 310 ? -40.008 10.097 -6.304 1.00 43.00 310 THR A C 1
ATOM 2495 O O . THR A 1 310 ? -40.254 9.884 -7.490 1.00 43.00 310 THR A O 1
ATOM 2498 N N . ASP A 1 311 ? -40.822 9.702 -5.324 1.00 40.97 311 ASP A N 1
ATOM 2499 C CA . ASP A 1 311 ? -42.206 9.314 -5.537 1.00 40.97 311 ASP A CA 1
ATOM 2500 C C . ASP A 1 311 ? -42.956 10.569 -5.982 1.00 40.97 311 ASP A C 1
ATOM 2502 O O . ASP A 1 311 ? -43.541 11.320 -5.201 1.00 40.97 311 ASP A O 1
ATOM 2506 N N . THR A 1 312 ? -42.916 10.819 -7.287 1.00 43.09 312 THR A N 1
ATOM 2507 C CA . THR A 1 312 ? -43.829 11.737 -7.958 1.00 43.09 312 THR A CA 1
ATOM 2508 C C . THR A 1 312 ? -45.196 11.066 -8.056 1.00 43.09 312 THR A C 1
ATOM 2510 O O . THR A 1 312 ? -45.655 10.663 -9.120 1.00 43.09 312 THR A O 1
ATOM 2513 N N . ASN A 1 313 ? -45.879 10.962 -6.914 1.00 43.53 313 ASN A N 1
ATOM 2514 C CA . ASN A 1 313 ? -47.327 10.812 -6.897 1.00 43.53 313 ASN A CA 1
ATOM 2515 C C . ASN A 1 313 ? -47.946 12.155 -7.293 1.00 43.53 313 ASN A C 1
ATOM 2517 O O . ASN A 1 313 ? -48.130 13.048 -6.470 1.00 43.53 313 ASN A O 1
ATOM 2521 N N . GLY A 1 314 ? -48.240 12.286 -8.583 1.00 37.91 314 GLY A N 1
ATOM 2522 C CA . GLY A 1 314 ? -49.026 13.372 -9.151 1.00 37.91 314 GLY A CA 1
ATOM 2523 C C . GLY A 1 314 ? -50.231 12.824 -9.903 1.00 37.91 314 GLY A C 1
ATOM 2524 O O . GLY A 1 314 ? -50.316 12.976 -11.117 1.00 37.91 314 GLY A O 1
ATOM 2525 N N . SER A 1 315 ? -51.158 12.170 -9.200 1.00 41.12 315 SER A N 1
ATOM 2526 C CA . SER A 1 315 ? -52.554 12.177 -9.633 1.00 41.12 315 SER A CA 1
ATOM 2527 C C . SER A 1 315 ? -53.152 13.517 -9.215 1.00 41.12 315 SER A C 1
ATOM 2529 O O . SER A 1 315 ? -53.189 13.821 -8.027 1.00 41.12 315 SER A O 1
ATOM 2531 N N . ASP A 1 316 ? -53.544 14.342 -10.182 1.00 41.97 316 ASP A N 1
ATOM 2532 C CA . ASP A 1 316 ? -54.935 14.790 -10.307 1.00 41.97 316 ASP A CA 1
ATOM 2533 C C . ASP A 1 316 ? -55.069 15.846 -11.409 1.00 41.97 316 ASP A C 1
ATOM 2535 O O . ASP A 1 316 ? -54.562 16.964 -11.340 1.00 41.97 316 ASP A O 1
ATOM 2539 N N . THR A 1 317 ? -55.804 15.453 -12.446 1.00 38.22 317 THR A N 1
ATOM 2540 C CA . THR A 1 317 ? -56.471 16.330 -13.409 1.00 38.22 317 THR A CA 1
ATOM 2541 C C . THR A 1 317 ? -57.429 17.279 -12.686 1.00 38.22 317 THR A C 1
ATOM 2543 O O . THR A 1 317 ? -58.244 16.825 -11.880 1.00 38.22 317 THR A O 1
ATOM 2546 N N . PRO A 1 318 ? -57.427 18.569 -13.057 1.00 38.62 318 PRO A N 1
ATOM 2547 C CA . PRO A 1 318 ? -58.697 19.196 -13.423 1.00 38.62 318 PRO A CA 1
ATOM 2548 C C . PRO A 1 318 ? -58.562 20.124 -14.646 1.00 38.62 318 PRO A C 1
ATOM 2550 O O . PRO A 1 318 ? -57.696 20.999 -14.677 1.00 38.62 318 PRO A O 1
ATOM 2553 N N . GLY A 1 319 ? -59.458 19.964 -15.627 1.00 34.38 319 GLY A N 1
ATOM 2554 C CA . GLY A 1 319 ? -59.583 20.843 -16.799 1.00 34.38 319 GLY A CA 1
ATOM 2555 C C . GLY A 1 319 ? -60.078 20.122 -18.037 1.00 34.38 319 GLY A C 1
ATOM 2556 O O . GLY A 1 319 ? -59.211 19.643 -18.795 1.00 34.38 319 GLY A O 1
#